Protein AF-A0A5S5C2I3-F1 (afdb_monomer)

Solvent-accessible surface area (backbone atoms only — not comparable to full-atom values): 11012 Å² total; per-residue (Å²): 137,84,87,83,89,90,83,92,78,91,77,89,77,79,84,76,71,80,77,75,70,76,77,53,68,68,60,54,53,51,53,50,53,51,52,51,52,52,54,49,50,56,51,44,50,52,52,50,32,53,48,46,32,67,72,72,47,82,89,58,93,81,54,50,68,47,46,34,68,46,82,73,49,72,40,82,87,79,27,35,35,36,30,41,36,40,33,38,28,28,45,80,90,50,85,65,88,55,71,80,46,72,47,75,47,57,36,42,33,31,45,47,76,55,96,87,43,72,45,78,80,48,73,51,63,57,50,75,73,91,44,26,67,62,33,40,63,73,76,40,62,78,88,50,33,65,54,62,81,57,61,48,69,71,61,52,53,52,41,50,53,53,43,53,51,53,54,51,50,46,62,76,68,58,72,81,73,81,85,127

Mean predicted aligned error: 11.29 Å

Radius of gyration: 27.71 Å; Cα contacts (8 Å, |Δi|>4): 203; chains: 1; bounding box: 58×97×40 Å

Nearest PDB structures (foldseek):
  7aed-assembly1_B  TM=5.964E-01  e=8.834E-02  Enterococcus faecalis
  5had-assembly1_A  TM=4.166E-01  e=3.293E-02  Arabidopsis thaliana
  5wii-assembly1_C  TM=4.225E-01  e=9.396E-02  Escherichia coli
  3gzx-assembly1_B  TM=4.408E-01  e=4.968E-01  Comamonas testosteroni
  3en1-assembly1_B  TM=4.517E-01  e=7.650E-01  Pseudomonas putida

Structure (mmCIF, N/CA/C/O backbone):
data_AF-A0A5S5C2I3-F1
#
_entry.id   AF-A0A5S5C2I3-F1
#
loop_
_atom_site.group_PDB
_atom_site.id
_atom_site.type_symbol
_atom_site.label_atom_id
_atom_site.label_alt_id
_atom_site.label_comp_id
_atom_site.label_asym_id
_atom_site.label_entity_id
_atom_site.label_seq_id
_atom_site.pdbx_PDB_ins_code
_atom_site.Cartn_x
_atom_site.Cartn_y
_atom_site.Cartn_z
_atom_site.occupancy
_atom_site.B_iso_or_equiv
_atom_site.auth_seq_id
_atom_site.auth_comp_id
_atom_site.auth_asym_id
_atom_site.auth_atom_id
_atom_site.pdbx_PDB_model_num
ATOM 1 N N . MET A 1 1 ? 40.497 82.209 2.297 1.00 38.25 1 MET A N 1
ATOM 2 C CA . MET A 1 1 ? 39.246 81.847 3.006 1.00 38.25 1 MET A CA 1
ATOM 3 C C . MET A 1 1 ? 39.665 80.923 4.149 1.00 38.25 1 MET A C 1
ATOM 5 O O . MET A 1 1 ? 40.217 79.887 3.835 1.00 38.25 1 MET A O 1
ATOM 9 N N . LYS A 1 2 ? 39.816 81.321 5.422 1.00 36.16 2 LYS A N 1
ATOM 10 C CA . LYS A 1 2 ? 38.916 81.942 6.424 1.00 36.16 2 LYS A CA 1
ATOM 11 C C . LYS A 1 2 ? 37.772 81.017 6.901 1.00 36.16 2 LYS A C 1
ATOM 13 O O . LYS A 1 2 ? 36.825 80.829 6.153 1.00 36.16 2 LYS A O 1
ATOM 18 N N . PHE A 1 3 ? 37.907 80.604 8.176 1.00 35.47 3 PHE A N 1
ATOM 19 C CA . PHE A 1 3 ? 36.929 80.096 9.166 1.00 35.47 3 PHE A CA 1
ATOM 20 C C . PHE A 1 3 ? 36.316 78.700 8.928 1.00 35.47 3 PHE A C 1
ATOM 22 O O . PHE A 1 3 ? 36.012 78.350 7.803 1.00 35.47 3 PHE A O 1
ATOM 29 N N . GLY A 1 4 ? 36.089 77.846 9.931 1.00 33.81 4 GLY A N 1
ATOM 30 C CA . GLY A 1 4 ? 36.213 77.970 11.386 1.00 33.81 4 GLY A CA 1
ATOM 31 C C . GLY A 1 4 ? 35.663 76.701 12.064 1.00 33.81 4 GLY A C 1
ATOM 32 O O . GLY A 1 4 ? 34.813 76.016 11.506 1.00 33.81 4 GLY A O 1
ATOM 33 N N . PHE A 1 5 ? 36.202 76.382 13.240 1.00 39.03 5 PHE A N 1
ATOM 34 C CA . PHE A 1 5 ? 35.800 75.284 14.126 1.00 39.03 5 PHE A CA 1
ATOM 35 C C . PHE A 1 5 ? 34.418 75.504 14.778 1.00 39.03 5 PHE A C 1
ATOM 37 O O . PHE A 1 5 ? 33.998 76.646 14.951 1.00 39.03 5 PHE A O 1
ATOM 44 N N . ALA A 1 6 ? 33.876 74.391 15.298 1.00 37.56 6 ALA A N 1
ATOM 45 C CA . ALA A 1 6 ? 33.066 74.236 16.521 1.00 37.56 6 ALA A CA 1
ATOM 46 C C . ALA A 1 6 ? 31.565 73.926 16.362 1.00 37.56 6 ALA A C 1
ATOM 48 O O . ALA A 1 6 ? 30.825 74.645 15.702 1.00 37.56 6 ALA A O 1
ATOM 49 N N . GLY A 1 7 ? 31.120 72.900 17.103 1.00 36.72 7 GLY A N 1
ATOM 50 C CA . GLY A 1 7 ? 29.733 72.784 17.561 1.00 36.72 7 GLY A CA 1
ATOM 51 C C . GLY A 1 7 ? 29.181 71.362 17.651 1.00 36.72 7 GLY A C 1
ATOM 52 O O . GLY A 1 7 ? 28.481 70.922 16.751 1.00 36.72 7 GLY A O 1
ATOM 53 N N . ILE A 1 8 ? 29.458 70.667 18.756 1.00 46.16 8 ILE A N 1
ATOM 54 C CA . ILE A 1 8 ? 28.760 69.447 19.197 1.00 46.16 8 ILE A CA 1
ATOM 55 C C . ILE A 1 8 ? 27.294 69.786 19.514 1.00 46.16 8 ILE A C 1
ATOM 57 O O . ILE A 1 8 ? 27.049 70.751 20.236 1.00 46.16 8 ILE A O 1
ATOM 61 N N . LEU A 1 9 ? 26.341 68.940 19.102 1.00 38.94 9 LEU A N 1
ATOM 62 C CA . LEU A 1 9 ? 25.103 68.756 19.864 1.00 38.94 9 LEU A CA 1
ATOM 63 C C . LEU A 1 9 ? 24.665 67.284 19.873 1.00 38.94 9 LEU A C 1
ATOM 65 O O . LEU A 1 9 ? 24.559 66.631 18.838 1.00 38.94 9 LEU A O 1
ATOM 69 N N . LEU A 1 10 ? 24.440 66.807 21.097 1.00 41.03 10 LEU A N 1
ATOM 70 C CA . LEU A 1 10 ? 23.809 65.554 21.499 1.00 41.03 10 LEU A CA 1
ATOM 71 C C . LEU A 1 10 ? 22.543 65.230 20.693 1.00 41.03 10 LEU A C 1
ATOM 73 O O . LEU A 1 10 ? 21.664 66.073 20.541 1.00 41.03 10 LEU A O 1
ATOM 77 N N . GLY A 1 11 ? 22.400 63.957 20.331 1.00 38.06 11 GLY A N 1
ATOM 78 C CA . GLY A 1 11 ? 21.152 63.384 19.839 1.00 38.06 11 GLY A CA 1
ATOM 79 C C . GLY A 1 11 ? 21.162 61.866 19.965 1.00 38.06 11 GLY A C 1
ATOM 80 O O . GLY A 1 11 ? 21.231 61.160 18.966 1.00 38.06 11 GLY A O 1
ATOM 81 N N . ALA A 1 12 ? 21.139 61.356 21.199 1.00 47.78 12 ALA A N 1
ATOM 82 C CA . ALA A 1 12 ? 20.822 59.957 21.453 1.00 47.78 12 ALA A CA 1
ATOM 83 C C . ALA A 1 12 ? 19.339 59.734 21.128 1.00 47.78 12 ALA A C 1
ATOM 85 O O . ALA A 1 12 ? 18.471 60.116 21.909 1.00 47.78 12 ALA A O 1
ATOM 86 N N . ILE A 1 13 ? 19.043 59.129 19.977 1.00 49.31 13 ILE A N 1
ATOM 87 C CA . ILE A 1 13 ? 17.720 58.561 19.713 1.00 49.31 13 ILE A CA 1
ATOM 88 C C . ILE A 1 13 ? 17.826 57.066 19.992 1.00 49.31 13 ILE A C 1
ATOM 90 O O . ILE A 1 13 ? 18.212 56.267 19.143 1.00 49.31 13 ILE A O 1
ATOM 94 N N . LEU A 1 14 ? 17.505 56.713 21.235 1.00 39.81 14 LEU A N 1
ATOM 95 C CA . LEU A 1 14 ? 17.066 55.372 21.587 1.00 39.81 14 LEU A CA 1
ATOM 96 C C . LEU A 1 14 ? 15.739 55.145 20.856 1.00 39.81 14 LEU A C 1
ATOM 98 O O . LEU A 1 14 ? 14.707 55.657 21.286 1.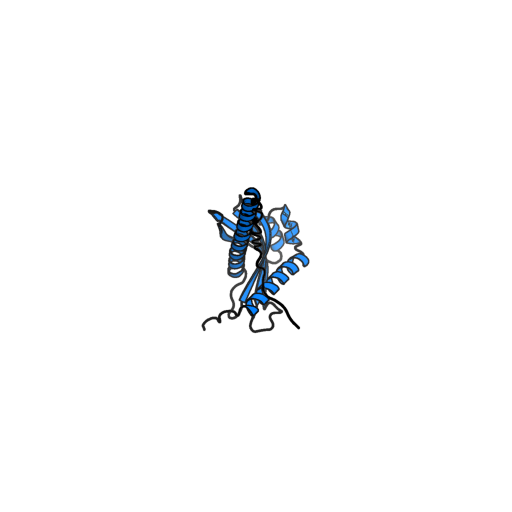00 39.81 14 LEU A O 1
ATOM 102 N N . VAL A 1 15 ? 15.749 54.397 19.751 1.00 48.88 15 VAL A N 1
ATOM 103 C CA . VAL A 1 15 ? 14.509 53.794 19.249 1.00 48.88 15 VAL A CA 1
ATOM 104 C C . VAL A 1 15 ? 14.208 52.619 20.171 1.00 48.88 15 VAL A C 1
ATOM 106 O O . VAL A 1 15 ? 14.651 51.491 19.983 1.00 48.88 15 VAL A O 1
ATOM 109 N N . THR A 1 16 ? 13.522 52.957 21.255 1.00 47.41 16 THR A N 1
ATOM 110 C CA . THR A 1 16 ? 12.793 52.041 22.116 1.00 47.41 16 THR A CA 1
ATOM 111 C C . THR A 1 16 ? 11.736 51.297 21.313 1.00 47.41 16 THR A C 1
ATOM 113 O O . THR A 1 16 ? 10.998 51.912 20.547 1.00 47.41 16 THR A O 1
ATOM 116 N N . GLY A 1 17 ? 11.604 50.004 21.600 1.00 39.47 17 GLY A N 1
ATOM 117 C CA . GLY A 1 17 ? 10.402 49.237 21.312 1.00 39.47 17 GLY A CA 1
ATOM 118 C C . GLY A 1 17 ? 10.567 48.273 20.151 1.00 39.47 17 GLY A C 1
ATOM 119 O O . GLY A 1 17 ? 10.046 48.510 19.067 1.00 39.47 17 GLY A O 1
ATOM 120 N N . CYS A 1 18 ? 11.167 47.110 20.425 1.00 42.12 18 CYS A N 1
ATOM 121 C CA . CYS A 1 18 ? 10.548 45.897 19.908 1.00 42.12 18 CYS A CA 1
ATOM 122 C C . CYS A 1 18 ? 9.095 45.968 20.373 1.00 42.12 18 CYS A C 1
ATOM 124 O O . CYS A 1 18 ? 8.834 45.978 21.579 1.00 42.12 18 CYS A O 1
ATOM 126 N N . ALA A 1 19 ? 8.162 46.118 19.438 1.00 44.47 19 ALA A N 1
ATOM 127 C CA . ALA A 1 19 ? 6.795 45.755 19.724 1.00 44.47 19 ALA A CA 1
ATOM 128 C C . ALA A 1 19 ? 6.862 44.290 20.159 1.00 44.47 19 ALA A C 1
ATOM 130 O O . ALA A 1 19 ? 7.099 43.398 19.349 1.00 44.47 19 ALA A O 1
ATOM 131 N N . ASN A 1 20 ? 6.751 44.053 21.464 1.00 49.56 20 ASN A N 1
ATOM 132 C CA . ASN A 1 20 ? 6.302 42.772 21.956 1.00 49.56 20 ASN A CA 1
ATOM 133 C C . ASN A 1 20 ? 4.873 42.648 21.434 1.00 49.56 20 ASN A C 1
ATOM 135 O O . ASN A 1 20 ? 3.922 43.067 22.094 1.00 49.56 20 ASN A O 1
ATOM 139 N N . GLU A 1 21 ? 4.723 42.112 20.226 1.00 52.91 21 GLU A N 1
ATOM 140 C CA . GLU A 1 21 ? 3.522 41.365 19.910 1.00 52.91 21 GLU A CA 1
ATOM 141 C C . GLU A 1 21 ? 3.450 40.301 20.997 1.00 52.91 21 GLU A C 1
ATOM 143 O O . GLU A 1 21 ? 4.338 39.455 21.135 1.00 52.91 21 GLU A O 1
ATOM 148 N N . ALA A 1 22 ? 2.471 40.446 21.888 1.00 51.91 22 ALA A N 1
ATOM 149 C CA . ALA A 1 22 ? 2.154 39.409 22.840 1.00 51.91 22 ALA A CA 1
ATOM 150 C C . ALA A 1 22 ? 1.818 38.179 22.000 1.00 51.91 22 ALA A C 1
ATOM 152 O O . ALA A 1 22 ? 0.734 38.102 21.426 1.00 51.91 22 ALA A O 1
ATOM 153 N N . VAL A 1 23 ? 2.787 37.272 21.867 1.00 54.22 23 VAL A N 1
ATOM 154 C CA . VAL A 1 23 ? 2.592 35.978 21.231 1.00 54.22 23 VAL A CA 1
ATOM 155 C C . VAL A 1 23 ? 1.415 35.344 21.953 1.00 54.22 23 VAL A C 1
ATOM 157 O O . VAL A 1 23 ? 1.484 35.033 23.145 1.00 54.22 23 VAL A O 1
ATOM 160 N N . ASN A 1 24 ? 0.291 35.268 21.249 1.00 61.22 24 ASN A N 1
ATOM 161 C CA . ASN A 1 24 ? -0.943 34.759 21.799 1.00 61.22 24 ASN A CA 1
ATOM 162 C C . ASN A 1 24 ? -0.712 33.281 22.130 1.00 61.22 24 ASN A C 1
ATOM 164 O O . ASN A 1 24 ? -0.425 32.479 21.246 1.00 61.22 24 ASN A O 1
ATOM 168 N N . VAL A 1 25 ? -0.799 32.921 23.411 1.00 61.44 25 VAL A N 1
ATOM 169 C CA . VAL A 1 25 ? -0.499 31.564 23.903 1.00 61.44 25 VAL A CA 1
ATOM 170 C C . VAL A 1 25 ? -1.379 30.511 23.213 1.00 61.44 25 VAL A C 1
ATOM 172 O O . VAL A 1 25 ? -0.941 29.379 23.010 1.00 61.44 25 VAL A O 1
ATOM 175 N N . GLN A 1 26 ? -2.586 30.892 22.777 1.00 61.56 26 GLN A N 1
ATOM 176 C CA . GLN A 1 26 ? -3.444 30.052 21.939 1.00 61.56 26 GLN A CA 1
ATOM 177 C C . GLN A 1 26 ? -2.823 29.721 20.571 1.00 61.56 26 GLN A C 1
ATOM 179 O O . GLN A 1 26 ? -2.954 28.592 20.114 1.00 61.56 26 GLN A O 1
ATOM 184 N N . ASP A 1 27 ? -2.134 30.670 19.941 1.00 59.06 27 ASP A N 1
ATOM 185 C CA . ASP A 1 27 ? -1.562 30.530 18.593 1.00 59.06 27 ASP A CA 1
ATOM 186 C C . ASP A 1 27 ? -0.344 29.588 18.598 1.00 59.06 27 ASP A C 1
ATOM 188 O O . ASP A 1 27 ? -0.158 28.749 17.718 1.00 59.06 27 ASP A O 1
ATOM 192 N N . VAL A 1 28 ? 0.439 29.630 19.683 1.00 68.94 28 VAL A N 1
ATOM 193 C CA . VAL A 1 28 ? 1.574 28.717 19.903 1.00 68.94 28 VAL A CA 1
ATOM 194 C C . VAL A 1 28 ? 1.106 27.282 20.140 1.00 68.94 28 VAL A C 1
ATOM 196 O O . VAL A 1 28 ? 1.698 26.344 19.612 1.00 68.94 28 VAL A O 1
ATOM 199 N N . ALA A 1 29 ? 0.043 27.089 20.926 1.00 69.38 29 ALA A N 1
ATOM 200 C CA . ALA A 1 29 ? -0.489 25.759 21.218 1.00 69.38 29 ALA A CA 1
ATOM 201 C C . ALA A 1 29 ? -1.082 25.080 19.971 1.00 69.38 29 ALA A C 1
ATOM 203 O O . ALA A 1 29 ? -0.898 23.878 19.788 1.00 69.38 29 ALA A O 1
ATOM 204 N N . VAL A 1 30 ? -1.744 25.849 19.099 1.00 75.50 30 VAL A N 1
ATOM 205 C CA . VAL A 1 30 ? -2.261 25.352 17.814 1.00 75.50 30 VAL A CA 1
ATOM 206 C C . VAL A 1 30 ? -1.109 24.935 16.895 1.00 75.50 30 VAL A C 1
ATOM 208 O O . VAL A 1 30 ? -1.102 23.804 16.414 1.00 75.50 30 VAL A O 1
ATOM 211 N N . SER A 1 31 ? -0.080 25.776 16.752 1.00 76.50 31 SER A N 1
ATOM 212 C CA . SER A 1 31 ? 1.103 25.472 15.933 1.00 76.50 31 SER A CA 1
ATOM 213 C C . SER A 1 31 ? 1.877 24.231 16.417 1.00 76.50 31 SER A C 1
ATOM 215 O O . SER A 1 31 ? 2.360 23.432 15.609 1.00 76.50 31 SER A O 1
ATOM 217 N N . LEU A 1 32 ? 1.962 24.019 17.736 1.00 76.81 32 LEU A N 1
ATOM 218 C CA . LEU A 1 32 ? 2.594 22.835 18.332 1.00 76.81 32 LEU A CA 1
ATOM 219 C C . LEU A 1 32 ? 1.813 21.543 18.046 1.00 76.81 32 LEU A C 1
ATOM 221 O O . LEU A 1 32 ? 2.427 20.519 17.743 1.00 76.81 32 LEU A O 1
ATOM 225 N N . GLU A 1 33 ? 0.481 21.573 18.134 1.00 79.88 33 GLU A N 1
ATOM 226 C CA . GLU A 1 33 ? -0.364 20.407 17.839 1.00 79.88 33 GLU A CA 1
ATOM 227 C C . GLU A 1 33 ? -0.356 20.054 16.346 1.00 79.88 33 GLU A C 1
ATOM 229 O O . GLU A 1 33 ? -0.288 18.875 15.992 1.00 79.88 33 GLU A O 1
ATOM 234 N N . GLU A 1 34 ? -0.341 21.055 15.464 1.00 80.75 34 GLU A N 1
ATOM 235 C CA . GLU A 1 34 ? -0.199 20.850 14.019 1.00 80.75 34 GLU A CA 1
ATOM 236 C C . GLU A 1 34 ? 1.154 20.219 13.678 1.00 80.75 34 GLU A C 1
ATOM 238 O O . GLU A 1 34 ? 1.198 19.149 13.069 1.00 80.75 34 GLU A O 1
ATOM 243 N N . THR A 1 35 ? 2.250 20.790 14.186 1.00 80.19 35 THR A N 1
ATOM 244 C CA . THR A 1 35 ? 3.609 20.262 13.975 1.00 80.19 35 THR A CA 1
ATOM 245 C C . THR A 1 35 ? 3.746 18.826 14.489 1.00 80.19 35 THR A C 1
ATOM 247 O O . THR A 1 35 ? 4.346 17.961 13.843 1.00 80.19 35 THR A O 1
ATOM 250 N N . LYS A 1 36 ? 3.172 18.535 15.663 1.00 81.56 36 LYS A N 1
ATOM 251 C CA . LYS A 1 36 ? 3.184 17.193 16.258 1.00 81.56 36 LYS A CA 1
ATOM 252 C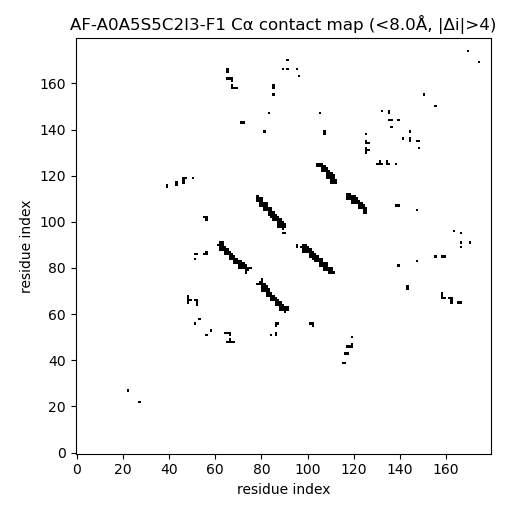 C . LYS A 1 36 ? 2.401 16.195 15.411 1.00 81.56 36 LYS A C 1
ATOM 254 O O . LYS A 1 36 ? 2.861 15.069 15.227 1.00 81.56 36 LYS A O 1
ATOM 259 N N . LYS A 1 37 ? 1.239 16.593 14.890 1.00 80.38 37 LYS A N 1
ATOM 260 C CA . LYS A 1 37 ? 0.420 15.759 14.007 1.00 80.38 37 LYS A CA 1
ATOM 261 C C . LYS A 1 37 ? 1.130 15.481 12.684 1.00 80.38 37 LYS A C 1
ATOM 263 O O . LYS A 1 37 ? 1.149 14.333 12.257 1.00 80.38 37 LYS A O 1
ATOM 268 N N . GLU A 1 38 ? 1.746 16.486 12.070 1.00 78.31 38 GLU A N 1
ATOM 269 C CA . GLU A 1 38 ? 2.530 16.325 10.839 1.00 78.31 38 GLU A CA 1
ATOM 270 C C . GLU A 1 38 ? 3.725 15.390 11.042 1.00 78.31 38 GLU A C 1
ATOM 272 O O . GLU A 1 38 ? 3.915 14.449 10.275 1.00 78.31 38 GLU A O 1
ATOM 277 N N . THR A 1 39 ? 4.477 15.580 12.129 1.00 79.81 39 THR A N 1
ATOM 278 C CA . THR A 1 39 ? 5.611 14.711 12.481 1.00 79.81 39 THR A CA 1
ATOM 279 C C . THR A 1 39 ? 5.157 13.270 12.710 1.00 79.81 39 THR A C 1
ATOM 281 O O . THR A 1 39 ? 5.803 12.325 12.255 1.00 79.81 39 THR A O 1
ATOM 284 N N . LEU A 1 40 ? 4.024 13.088 13.394 1.00 83.19 40 LEU A N 1
ATOM 285 C CA . LEU A 1 40 ? 3.455 11.768 13.625 1.00 83.19 40 LEU A CA 1
ATOM 286 C C . LEU A 1 40 ? 3.039 11.106 12.307 1.00 83.19 40 LEU A C 1
ATOM 288 O O . LEU A 1 40 ? 3.391 9.952 12.082 1.00 83.19 40 LEU A O 1
ATOM 292 N N . LEU A 1 41 ? 2.350 11.829 11.425 1.00 80.81 41 LEU A N 1
ATOM 293 C CA . LEU A 1 41 ? 1.935 11.314 10.120 1.00 80.81 41 LEU A CA 1
ATOM 294 C C . LEU A 1 41 ? 3.135 10.926 9.251 1.00 80.81 41 LEU A C 1
ATOM 296 O O . LEU A 1 41 ? 3.132 9.833 8.692 1.00 80.81 41 LEU A O 1
ATOM 300 N N . ALA A 1 42 ? 4.186 11.749 9.220 1.00 79.75 42 ALA A N 1
ATOM 301 C CA . ALA A 1 42 ? 5.427 11.423 8.521 1.00 79.75 42 ALA A CA 1
ATOM 302 C C . ALA A 1 42 ? 6.088 10.152 9.088 1.00 79.75 42 ALA A C 1
ATOM 304 O O . ALA A 1 42 ? 6.621 9.333 8.340 1.00 79.75 42 ALA A O 1
ATOM 305 N N . SER A 1 43 ? 6.025 9.949 10.410 1.00 87.12 43 SER A N 1
ATOM 306 C CA . SER A 1 43 ? 6.526 8.720 11.034 1.00 87.12 43 SER A CA 1
ATOM 307 C C . SER A 1 43 ? 5.654 7.494 10.725 1.00 87.12 43 SER A C 1
ATOM 309 O O . SER A 1 43 ? 6.190 6.412 10.494 1.00 87.12 43 SER A O 1
ATOM 311 N N . GLU A 1 44 ? 4.324 7.647 10.665 1.00 93.81 44 GLU A N 1
ATOM 312 C CA . GLU A 1 44 ? 3.412 6.572 10.253 1.00 93.81 44 GLU A CA 1
ATOM 313 C C . GLU A 1 44 ? 3.659 6.171 8.794 1.00 93.81 44 GLU A C 1
ATOM 315 O O . GLU A 1 44 ? 3.726 4.982 8.490 1.00 93.81 44 GLU A O 1
ATOM 320 N N . GLU A 1 45 ? 3.822 7.151 7.903 1.00 95.44 45 GLU A N 1
ATOM 321 C CA . GLU A 1 45 ? 4.088 6.942 6.479 1.00 95.44 45 GLU A CA 1
ATOM 322 C C . GLU A 1 45 ? 5.364 6.125 6.266 1.00 95.44 45 GLU A C 1
ATOM 324 O O . GLU A 1 45 ? 5.320 5.092 5.599 1.00 95.44 45 GLU A O 1
ATOM 329 N N . GLN A 1 46 ? 6.460 6.491 6.938 1.00 94.81 46 GLN A N 1
ATOM 330 C CA . GLN A 1 46 ? 7.712 5.728 6.892 1.00 94.81 46 GLN A CA 1
ATOM 331 C C . GLN A 1 46 ? 7.534 4.278 7.364 1.00 94.81 46 GLN A C 1
ATOM 333 O O . GLN A 1 46 ? 8.062 3.356 6.740 1.00 94.81 46 GLN A O 1
ATOM 338 N N . VAL A 1 47 ? 6.782 4.056 8.448 1.00 97.00 47 VAL A N 1
ATOM 339 C CA . VAL A 1 47 ? 6.507 2.706 8.972 1.00 97.00 47 VAL A CA 1
ATOM 340 C C . VAL A 1 47 ? 5.693 1.880 7.975 1.00 97.00 47 VAL A C 1
ATOM 342 O O . VAL A 1 47 ? 6.010 0.710 7.741 1.00 97.00 47 VAL A O 1
ATOM 345 N N . ILE A 1 48 ? 4.656 2.471 7.379 1.00 98.12 48 ILE A N 1
ATOM 346 C CA . ILE A 1 48 ? 3.790 1.796 6.406 1.00 98.12 48 ILE A CA 1
ATOM 347 C C . ILE A 1 48 ? 4.582 1.456 5.146 1.00 98.12 48 ILE A C 1
ATOM 349 O O . ILE A 1 48 ? 4.570 0.307 4.710 1.00 98.12 48 ILE A O 1
ATOM 353 N N . GLU A 1 49 ? 5.313 2.410 4.580 1.00 97.88 49 GLU A N 1
ATOM 354 C CA . GLU A 1 49 ? 6.069 2.202 3.345 1.00 97.88 49 GLU A CA 1
ATOM 355 C C . GLU A 1 49 ? 7.194 1.192 3.502 1.00 97.88 49 GLU A C 1
ATOM 357 O O . GLU A 1 49 ? 7.372 0.339 2.628 1.00 97.88 49 GLU A O 1
ATOM 362 N N . ALA A 1 50 ? 7.916 1.230 4.626 1.00 96.81 50 ALA A N 1
ATOM 363 C CA . ALA A 1 50 ? 8.926 0.228 4.938 1.00 96.81 50 ALA A CA 1
ATOM 364 C C . ALA A 1 50 ? 8.306 -1.176 4.989 1.00 96.81 50 ALA A C 1
ATOM 366 O O . ALA A 1 50 ? 8.847 -2.118 4.407 1.00 96.81 50 ALA A O 1
ATOM 367 N N . TYR A 1 51 ? 7.137 -1.311 5.625 1.00 98.19 51 TYR A N 1
ATOM 368 C CA . TYR A 1 51 ? 6.418 -2.579 5.684 1.00 98.19 51 TYR A CA 1
ATOM 369 C C . TYR A 1 51 ? 5.949 -3.047 4.298 1.00 98.19 51 TYR A C 1
ATOM 371 O O . TYR A 1 51 ? 6.180 -4.199 3.931 1.00 98.19 51 TYR A O 1
ATOM 379 N N . LEU A 1 52 ? 5.309 -2.173 3.513 1.00 98.44 52 LEU A N 1
ATOM 380 C CA . LEU A 1 52 ? 4.811 -2.505 2.173 1.00 98.44 52 LEU A CA 1
ATOM 381 C C . LEU A 1 52 ? 5.955 -2.930 1.245 1.00 98.44 52 LEU A C 1
ATOM 383 O O . LEU A 1 52 ? 5.849 -3.947 0.560 1.00 98.44 52 LEU A O 1
ATOM 387 N N . THR A 1 53 ? 7.066 -2.193 1.277 1.00 96.94 53 THR A N 1
ATOM 388 C CA . THR A 1 53 ? 8.270 -2.476 0.486 1.00 96.94 53 THR A CA 1
ATOM 389 C C . THR A 1 53 ? 8.861 -3.845 0.813 1.00 96.94 53 THR A C 1
ATOM 391 O O . THR A 1 53 ? 9.246 -4.591 -0.088 1.00 96.94 53 THR A O 1
ATOM 394 N N . ASP A 1 54 ? 8.927 -4.191 2.101 1.00 95.56 54 ASP A N 1
ATOM 395 C CA . ASP A 1 54 ? 9.462 -5.473 2.558 1.00 95.56 54 ASP A CA 1
ATOM 396 C C . ASP A 1 54 ? 8.530 -6.647 2.226 1.00 95.56 54 ASP A C 1
ATOM 398 O O . ASP A 1 54 ? 8.993 -7.720 1.835 1.00 95.56 54 ASP A O 1
ATOM 402 N N . LYS A 1 55 ? 7.213 -6.456 2.379 1.00 96.94 55 LYS A N 1
ATOM 403 C CA . LYS A 1 55 ? 6.246 -7.561 2.362 1.00 96.94 55 LYS A CA 1
ATOM 404 C C . LYS A 1 55 ? 5.552 -7.809 1.032 1.00 96.94 55 LYS A C 1
ATOM 406 O O . LYS A 1 55 ? 5.191 -8.956 0.783 1.00 96.94 55 LYS A O 1
ATOM 411 N N . LEU A 1 56 ? 5.343 -6.789 0.199 1.00 95.75 56 LEU A N 1
ATOM 412 C CA . LEU A 1 56 ? 4.529 -6.939 -1.014 1.00 95.75 56 LEU A CA 1
ATOM 413 C C . LEU A 1 56 ? 5.340 -7.236 -2.275 1.00 95.75 56 LEU A C 1
ATOM 415 O O . LEU A 1 56 ? 4.795 -7.779 -3.232 1.00 95.75 56 LEU A O 1
ATOM 419 N N . LEU A 1 57 ? 6.636 -6.926 -2.286 1.00 93.25 57 LEU A N 1
ATOM 420 C CA . LEU A 1 57 ? 7.501 -7.186 -3.432 1.00 93.25 57 LEU A CA 1
ATOM 421 C C . LEU A 1 57 ? 8.798 -7.836 -2.965 1.00 93.25 57 LEU A C 1
ATOM 423 O O . LEU A 1 57 ? 9.581 -7.207 -2.264 1.00 93.25 57 LEU A O 1
ATOM 427 N N . SER A 1 58 ? 9.055 -9.085 -3.355 1.00 89.06 58 SER A N 1
ATOM 428 C CA . SER A 1 58 ? 10.263 -9.804 -2.929 1.00 89.06 58 SER A CA 1
ATOM 429 C C . SER A 1 58 ? 11.550 -9.124 -3.423 1.00 89.06 58 SER A C 1
ATOM 431 O O . SER A 1 58 ? 11.586 -8.661 -4.571 1.00 89.06 58 SER A O 1
ATOM 433 N N . PRO A 1 59 ? 12.619 -9.094 -2.605 1.00 85.31 59 PRO A N 1
ATOM 434 C CA . PRO A 1 59 ? 13.881 -8.467 -2.989 1.00 85.31 59 PRO A CA 1
ATOM 435 C C . PRO A 1 59 ? 14.495 -9.164 -4.206 1.00 85.31 59 PRO A C 1
ATOM 437 O O . PRO A 1 59 ? 14.422 -10.389 -4.321 1.00 85.31 59 PRO A O 1
ATOM 440 N N . ALA A 1 60 ? 15.129 -8.395 -5.090 1.00 84.88 60 ALA A N 1
ATOM 441 C CA . ALA A 1 60 ? 16.053 -8.928 -6.084 1.00 84.88 60 ALA A CA 1
ATOM 442 C C . ALA A 1 60 ? 17.394 -8.199 -5.981 1.00 84.88 60 ALA A C 1
ATOM 444 O O . ALA A 1 60 ? 17.482 -7.055 -5.544 1.00 84.88 60 ALA A O 1
ATOM 445 N N . THR A 1 61 ? 18.476 -8.879 -6.346 1.00 80.62 61 THR A N 1
ATOM 446 C CA . THR A 1 61 ? 19.810 -8.283 -6.278 1.00 80.62 61 THR A CA 1
ATOM 447 C C . THR A 1 61 ? 19.896 -7.055 -7.181 1.00 80.62 61 THR A C 1
ATOM 449 O O . THR A 1 61 ? 19.606 -7.141 -8.371 1.00 80.62 61 THR A O 1
ATOM 452 N N . GLY A 1 62 ? 20.350 -5.935 -6.617 1.00 78.25 62 GLY A N 1
ATOM 453 C CA . GLY A 1 62 ? 20.622 -4.707 -7.364 1.00 78.25 62 GLY A CA 1
ATOM 454 C C . GLY A 1 62 ? 19.419 -3.787 -7.569 1.00 78.25 62 GLY A C 1
ATOM 455 O O . GLY A 1 62 ? 19.607 -2.719 -8.144 1.00 78.25 62 GLY A O 1
ATOM 456 N N . ASP A 1 63 ? 18.225 -4.147 -7.083 1.00 84.88 63 ASP A N 1
ATOM 457 C CA . ASP A 1 63 ? 17.081 -3.238 -7.105 1.00 84.88 63 ASP A CA 1
ATOM 458 C C . ASP A 1 63 ? 16.963 -2.380 -5.839 1.00 84.88 63 ASP A C 1
ATOM 460 O O . ASP A 1 63 ? 17.350 -2.766 -4.734 1.00 84.88 63 ASP A O 1
ATOM 464 N N . VAL A 1 64 ? 16.425 -1.174 -6.019 1.00 91.25 64 VAL A N 1
ATOM 465 C CA . VAL A 1 64 ? 15.937 -0.327 -4.930 1.00 91.25 64 VAL A CA 1
ATOM 466 C C . VAL A 1 64 ? 14.429 -0.252 -5.058 1.00 91.25 64 VAL A C 1
ATOM 468 O O . VAL A 1 64 ? 13.904 0.051 -6.128 1.00 91.25 64 VAL A O 1
ATOM 471 N N . ARG A 1 65 ? 13.726 -0.562 -3.972 1.00 94.38 65 ARG A N 1
ATOM 472 C CA . ARG A 1 65 ? 12.268 -0.611 -3.952 1.00 94.38 65 ARG A CA 1
ATOM 473 C C . ARG A 1 65 ? 11.711 0.597 -3.215 1.00 94.38 65 ARG A C 1
ATOM 475 O O . ARG A 1 65 ? 12.251 0.987 -2.182 1.00 94.38 65 ARG A O 1
ATOM 482 N N . PHE A 1 66 ? 10.625 1.141 -3.741 1.00 96.19 66 PHE A N 1
ATOM 483 C CA . PHE A 1 66 ? 9.879 2.236 -3.136 1.00 96.19 66 PHE A CA 1
ATOM 484 C C . PHE A 1 66 ? 8.407 1.850 -3.046 1.00 96.19 66 PHE A C 1
ATOM 486 O O . PHE A 1 66 ? 7.906 1.095 -3.884 1.00 96.19 66 PHE A O 1
ATOM 493 N N . ALA A 1 67 ? 7.722 2.384 -2.040 1.00 98.00 67 ALA A N 1
ATOM 494 C CA . ALA A 1 67 ? 6.289 2.234 -1.866 1.00 98.00 67 ALA A CA 1
ATOM 495 C C . ALA A 1 67 ? 5.612 3.607 -1.844 1.00 98.00 67 ALA A C 1
ATOM 497 O O . ALA A 1 67 ? 6.175 4.582 -1.351 1.00 98.00 67 ALA A O 1
ATOM 498 N N . ALA A 1 68 ? 4.402 3.645 -2.383 1.00 98.25 68 ALA A N 1
ATOM 499 C CA . ALA A 1 68 ? 3.435 4.723 -2.261 1.00 98.25 68 ALA A CA 1
ATOM 500 C C . ALA A 1 68 ? 2.076 4.077 -1.989 1.00 98.25 68 ALA A C 1
ATOM 502 O O . ALA A 1 68 ? 1.817 2.939 -2.404 1.00 98.25 68 ALA A O 1
ATOM 503 N N . TYR A 1 69 ? 1.193 4.769 -1.280 1.00 98.50 69 TYR A N 1
ATOM 504 C CA . TYR A 1 69 ? -0.121 4.219 -0.981 1.00 98.50 69 TYR A CA 1
ATOM 505 C C . TYR A 1 69 ? -1.184 5.299 -0.822 1.00 98.50 69 TYR A C 1
ATOM 507 O O . TYR A 1 69 ? -0.935 6.400 -0.347 1.00 98.50 69 TYR A O 1
ATOM 515 N N . GLU A 1 70 ? -2.417 4.948 -1.172 1.00 98.25 70 GLU A N 1
ATOM 516 C CA . GLU A 1 70 ? -3.591 5.736 -0.825 1.00 98.25 70 GLU A CA 1
ATOM 517 C C . GLU A 1 70 ? -4.267 5.097 0.388 1.00 98.25 70 GLU A C 1
ATOM 519 O O . GLU A 1 70 ? -4.786 3.980 0.296 1.00 98.25 70 GLU A O 1
ATOM 524 N N . ARG A 1 71 ? -4.309 5.808 1.522 1.00 97.69 71 ARG A N 1
ATOM 525 C CA . ARG A 1 71 ? -5.156 5.417 2.657 1.00 97.69 71 ARG A CA 1
ATOM 526 C C . ARG A 1 71 ? -6.620 5.569 2.238 1.00 97.69 71 ARG A C 1
ATOM 528 O O . ARG A 1 71 ? -7.094 6.679 2.010 1.00 97.69 71 ARG A O 1
ATOM 535 N N . LEU A 1 72 ? -7.332 4.452 2.117 1.00 97.94 72 LEU A N 1
ATOM 536 C CA . LEU A 1 72 ? -8.737 4.440 1.706 1.00 97.94 72 LEU A CA 1
ATOM 537 C C . LEU A 1 72 ? -9.650 4.647 2.906 1.00 97.94 72 LEU A C 1
ATOM 539 O O . LEU A 1 72 ? -10.611 5.408 2.822 1.00 97.94 72 LEU A O 1
ATOM 543 N N . GLU A 1 73 ? -9.350 3.944 3.997 1.00 97.50 73 GLU A N 1
ATOM 544 C CA . GLU A 1 73 ? -10.121 3.969 5.229 1.00 97.50 73 GLU A CA 1
ATOM 545 C C . GLU A 1 73 ? -9.337 3.318 6.379 1.00 97.50 73 GLU A C 1
ATOM 547 O O . GLU A 1 73 ? -8.355 2.610 6.160 1.00 97.50 73 GLU A O 1
ATOM 552 N N . GLU A 1 74 ? -9.786 3.536 7.611 1.00 96.06 74 GLU A N 1
ATOM 553 C CA . GLU A 1 74 ? -9.268 2.892 8.804 1.00 96.06 74 GLU A CA 1
ATOM 554 C C . GLU A 1 74 ? -10.413 2.483 9.740 1.00 96.06 74 GLU A C 1
ATOM 556 O O . GLU A 1 74 ? -11.325 3.271 9.993 1.00 96.06 74 GLU A O 1
ATOM 561 N N . ASP A 1 75 ? -10.355 1.260 10.259 1.00 96.31 75 ASP A N 1
ATOM 562 C CA . ASP A 1 75 ? -11.223 0.760 11.319 1.00 96.31 75 ASP A CA 1
ATOM 563 C C . ASP A 1 75 ? -10.393 0.573 12.593 1.00 96.31 75 ASP A C 1
ATOM 565 O O . ASP A 1 75 ? -9.674 -0.412 12.782 1.00 96.31 75 ASP A O 1
ATOM 569 N N . THR A 1 76 ? -10.481 1.554 13.488 1.00 93.25 76 THR A N 1
ATOM 570 C CA . THR A 1 76 ? -9.728 1.556 14.747 1.00 93.25 76 THR A CA 1
ATOM 571 C C . THR A 1 76 ? -10.225 0.512 15.742 1.00 93.25 76 THR A C 1
ATOM 573 O O . THR A 1 76 ? -9.460 0.120 16.622 1.00 93.25 76 THR A O 1
ATOM 576 N N . GLN A 1 77 ? -11.474 0.048 15.616 1.00 93.50 77 GLN A N 1
ATOM 577 C CA . GLN A 1 77 ? -12.030 -0.994 16.481 1.00 93.50 77 GLN A CA 1
ATOM 578 C C . GLN A 1 77 ? -11.534 -2.374 16.054 1.00 93.50 77 GLN A C 1
ATOM 580 O O . GLN A 1 77 ? -11.183 -3.187 16.907 1.00 93.50 77 GLN A O 1
ATOM 585 N N . ALA A 1 78 ? -11.466 -2.621 14.744 1.00 95.06 78 ALA A N 1
ATOM 586 C CA . ALA A 1 78 ? -10.909 -3.848 14.182 1.00 95.06 78 ALA A CA 1
ATOM 587 C C . ALA A 1 78 ? -9.369 -3.868 14.190 1.00 95.06 78 ALA A C 1
ATOM 589 O O . ALA A 1 78 ? -8.767 -4.935 14.069 1.00 95.06 78 ALA A O 1
ATOM 590 N N . GLY A 1 79 ? -8.724 -2.706 14.343 1.00 96.88 79 GLY A N 1
ATOM 591 C CA . GLY A 1 79 ? -7.276 -2.584 14.198 1.00 96.88 79 GLY A CA 1
ATOM 592 C C . GLY A 1 79 ? -6.849 -2.810 12.749 1.00 96.88 79 GLY A C 1
ATOM 593 O O . GLY A 1 79 ? -5.852 -3.485 12.493 1.00 96.88 79 GLY A O 1
ATOM 594 N N . GLU A 1 80 ? -7.611 -2.270 11.798 1.00 98.12 80 GLU A N 1
ATOM 595 C CA . GLU A 1 80 ? -7.380 -2.443 10.366 1.00 98.12 80 GLU A CA 1
ATOM 596 C C . GLU A 1 80 ? -7.228 -1.097 9.655 1.00 98.12 80 GLU A C 1
ATOM 598 O O . GLU A 1 80 ? -7.952 -0.138 9.915 1.00 98.12 80 GLU A O 1
ATOM 603 N N . MET A 1 81 ? -6.291 -1.032 8.714 1.00 98.44 81 MET A N 1
ATOM 604 C CA . MET A 1 81 ? -6.167 0.059 7.755 1.00 98.44 81 MET A CA 1
ATOM 605 C C . MET A 1 81 ? -6.325 -0.509 6.350 1.00 98.44 81 MET A C 1
ATOM 607 O O . MET A 1 81 ? -5.63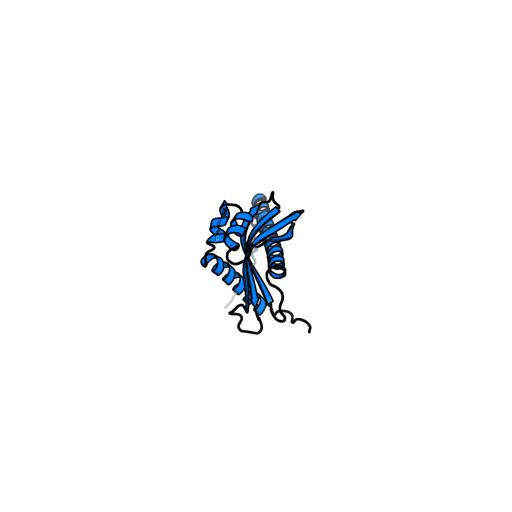9 -1.456 5.969 1.00 98.44 81 MET A O 1
ATOM 611 N N . TYR A 1 82 ? -7.208 0.095 5.567 1.00 98.69 82 TYR A N 1
ATOM 612 C CA . TYR A 1 82 ? -7.451 -0.272 4.181 1.00 98.69 82 TYR A CA 1
ATOM 613 C C . TYR A 1 82 ? -6.723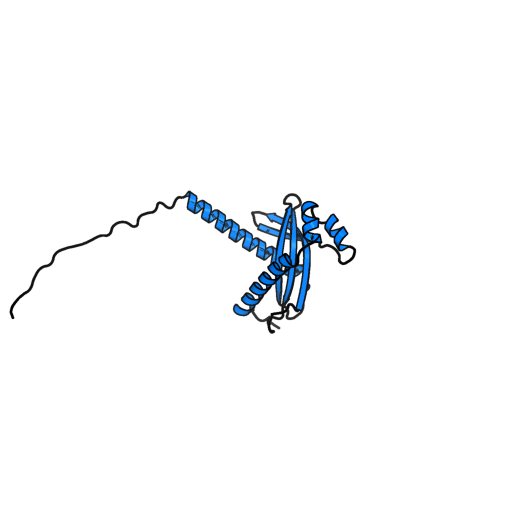 0.717 3.283 1.00 98.69 82 TYR A C 1
ATOM 615 O O . TYR A 1 82 ? -6.953 1.927 3.357 1.00 98.69 82 TYR A O 1
ATOM 623 N N . ALA A 1 83 ? -5.854 0.212 2.417 1.00 98.62 83 ALA A N 1
ATOM 624 C CA . ALA A 1 83 ? -5.077 1.042 1.511 1.00 98.62 83 ALA A CA 1
ATOM 625 C C . ALA A 1 83 ? -5.065 0.463 0.099 1.00 98.62 83 ALA A C 1
ATOM 627 O O . ALA A 1 83 ? -5.220 -0.743 -0.093 1.00 98.62 83 ALA A O 1
ATOM 628 N N . TRP A 1 84 ? -4.848 1.323 -0.890 1.00 98.75 84 TRP A N 1
ATOM 629 C CA . TRP A 1 84 ? -4.322 0.890 -2.178 1.00 98.75 84 TRP A CA 1
ATOM 630 C C . TRP A 1 84 ? -2.815 1.096 -2.170 1.00 98.75 84 TRP A C 1
ATOM 632 O O . TRP A 1 84 ? -2.362 2.203 -1.905 1.00 98.75 84 TRP A O 1
ATOM 642 N N . SER A 1 85 ? -2.046 0.048 -2.439 1.00 98.50 85 SER A N 1
ATOM 643 C CA . SER A 1 85 ? -0.583 0.094 -2.406 1.00 98.50 85 SER A CA 1
ATOM 644 C C . SER A 1 85 ? -0.001 0.009 -3.811 1.00 98.50 85 SER A C 1
ATOM 646 O O . SER A 1 85 ? -0.515 -0.731 -4.650 1.00 98.50 85 SER A O 1
ATOM 648 N N . LEU A 1 86 ? 1.070 0.760 -4.058 1.00 98.56 86 LEU A N 1
ATOM 649 C CA . LEU A 1 86 ? 1.946 0.630 -5.214 1.00 98.56 86 LEU A CA 1
ATOM 650 C C . LEU A 1 86 ? 3.373 0.448 -4.695 1.00 98.56 86 LEU A C 1
ATOM 652 O O . LEU A 1 86 ? 3.901 1.324 -4.014 1.00 98.56 86 LEU A O 1
ATOM 656 N N . VAL A 1 87 ? 3.987 -0.690 -5.005 1.00 98.19 87 VAL A N 1
ATOM 657 C CA . VAL A 1 87 ? 5.382 -0.979 -4.659 1.00 98.19 87 VAL A CA 1
ATOM 658 C C . VAL A 1 87 ? 6.119 -1.340 -5.932 1.00 98.19 87 VAL A C 1
ATOM 660 O O . VAL A 1 87 ? 5.704 -2.257 -6.639 1.00 98.19 87 VAL A O 1
ATOM 663 N N . GLU A 1 88 ? 7.216 -0.650 -6.215 1.00 96.38 88 GLU A N 1
ATOM 664 C CA . GLU A 1 88 ? 7.988 -0.844 -7.439 1.00 96.38 88 GLU A CA 1
ATOM 665 C C . GLU A 1 88 ? 9.490 -0.905 -7.171 1.00 96.38 88 GLU A C 1
ATOM 667 O O . GLU A 1 88 ? 10.008 -0.269 -6.253 1.00 96.38 88 GLU A O 1
ATOM 672 N N . ALA A 1 89 ? 10.182 -1.688 -7.994 1.00 94.69 89 ALA A N 1
ATOM 673 C CA . ALA A 1 89 ? 11.622 -1.889 -7.982 1.00 94.69 89 ALA A CA 1
ATOM 674 C C . ALA A 1 89 ? 12.283 -1.132 -9.138 1.00 94.69 89 ALA A C 1
ATOM 676 O O . ALA A 1 89 ? 11.891 -1.290 -10.296 1.00 94.69 89 ALA A O 1
ATOM 677 N N . TYR A 1 90 ? 13.342 -0.388 -8.840 1.00 91.81 90 TYR A N 1
ATOM 678 C CA . TYR A 1 90 ? 14.081 0.435 -9.790 1.00 91.81 90 TYR A CA 1
ATOM 679 C C . TYR A 1 90 ? 15.557 0.047 -9.819 1.00 91.81 90 TYR A C 1
ATOM 681 O O . TYR A 1 90 ? 16.165 -0.228 -8.783 1.00 91.81 90 TYR A O 1
ATOM 689 N N . ASP A 1 91 ? 16.148 0.094 -11.011 1.00 87.88 91 ASP A N 1
ATOM 690 C CA . ASP A 1 91 ? 17.598 0.079 -11.187 1.00 87.88 91 ASP A CA 1
ATOM 691 C C . ASP A 1 91 ? 18.100 1.528 -11.217 1.00 87.88 91 ASP A C 1
ATOM 693 O O . ASP A 1 91 ? 17.984 2.232 -12.224 1.00 87.88 91 ASP A O 1
ATOM 697 N N . LEU A 1 92 ? 18.652 1.994 -10.095 1.00 85.25 92 LEU A N 1
ATOM 698 C CA . LEU A 1 92 ? 19.131 3.373 -9.977 1.00 85.25 92 LEU A CA 1
ATOM 699 C C . LEU A 1 92 ? 20.401 3.649 -10.798 1.00 85.25 92 LEU A C 1
ATOM 701 O O . LEU A 1 92 ? 20.760 4.816 -10.959 1.00 85.25 92 LEU A O 1
ATOM 705 N N . THR A 1 93 ? 21.063 2.613 -11.328 1.00 81.38 93 THR A N 1
ATOM 706 C CA . THR A 1 93 ? 22.240 2.761 -12.199 1.00 81.38 93 THR A CA 1
ATOM 707 C C . THR A 1 93 ? 21.867 3.104 -13.641 1.00 81.38 93 THR A C 1
ATOM 709 O O . THR A 1 93 ? 22.705 3.605 -14.391 1.00 81.38 93 THR A O 1
ATOM 712 N N . ARG A 1 94 ? 20.607 2.872 -14.028 1.00 73.12 94 ARG A N 1
ATOM 713 C CA . ARG A 1 94 ? 20.059 3.199 -15.349 1.00 73.12 94 ARG A CA 1
ATOM 714 C C . ARG A 1 94 ? 19.282 4.515 -15.305 1.00 73.12 94 ARG A C 1
ATOM 716 O O . ARG A 1 94 ? 19.003 5.075 -14.236 1.00 73.12 94 ARG A O 1
ATOM 723 N N . ASP A 1 95 ? 18.901 5.017 -16.479 1.00 68.38 95 ASP A N 1
ATOM 724 C CA . ASP A 1 95 ? 17.835 6.015 -16.561 1.00 68.38 95 ASP A CA 1
ATOM 725 C C . ASP A 1 95 ? 16.576 5.396 -15.943 1.00 68.38 95 ASP A C 1
ATOM 727 O O . ASP A 1 95 ? 16.002 4.447 -16.465 1.00 68.38 95 ASP A O 1
ATOM 731 N N . ALA A 1 96 ? 16.213 5.880 -14.754 1.00 61.75 96 ALA A N 1
ATOM 732 C CA . ALA A 1 96 ? 15.210 5.270 -13.876 1.00 61.75 96 ALA A CA 1
ATOM 733 C C . ALA A 1 96 ? 13.801 5.741 -14.240 1.00 61.75 96 ALA A C 1
ATOM 735 O O . ALA A 1 96 ? 12.988 6.005 -13.361 1.00 61.75 96 ALA A O 1
ATOM 736 N N . SER A 1 97 ? 13.543 5.913 -15.535 1.00 65.38 97 SER A N 1
ATOM 737 C CA . SER A 1 97 ? 12.222 6.297 -16.021 1.00 65.38 97 SER A CA 1
ATOM 738 C C . SER A 1 97 ? 11.228 5.143 -15.949 1.00 65.38 97 SER A C 1
ATOM 740 O O . SER A 1 97 ? 10.033 5.381 -16.050 1.00 65.38 97 SER A O 1
ATOM 742 N N . GLU A 1 98 ? 11.704 3.905 -15.793 1.00 78.06 98 GLU A N 1
ATOM 743 C CA . GLU A 1 98 ? 10.855 2.718 -15.793 1.00 78.06 98 GLU A CA 1
ATOM 744 C C . GLU A 1 98 ? 11.170 1.815 -14.600 1.00 78.06 98 GLU A C 1
ATOM 746 O O . GLU A 1 98 ? 12.331 1.501 -14.310 1.00 78.06 98 GLU A O 1
ATOM 751 N N . SER A 1 99 ? 10.111 1.388 -13.912 1.00 87.81 99 SER A N 1
ATOM 752 C CA . SER A 1 99 ? 10.193 0.326 -12.922 1.00 87.81 99 SER A CA 1
ATOM 753 C C . SER A 1 99 ? 10.494 -1.005 -13.618 1.00 87.81 99 SER A C 1
ATOM 755 O O . SER A 1 99 ? 10.047 -1.294 -14.726 1.00 87.81 99 SER A O 1
ATOM 757 N N . THR A 1 100 ? 11.295 -1.842 -12.967 1.00 86.94 100 THR A N 1
ATOM 758 C CA . THR A 1 100 ? 11.662 -3.172 -13.484 1.00 86.94 100 THR A CA 1
ATOM 759 C C . THR A 1 100 ? 10.637 -4.232 -13.096 1.00 86.94 100 THR A C 1
ATOM 761 O O . THR A 1 100 ? 10.428 -5.205 -13.820 1.00 86.94 100 THR A O 1
ATOM 764 N N . ARG A 1 101 ? 10.020 -4.063 -11.922 1.00 92.44 101 ARG A N 1
ATOM 765 C CA . ARG A 1 101 ? 9.015 -4.946 -11.325 1.00 92.44 101 ARG A CA 1
ATOM 766 C C . ARG A 1 101 ? 8.130 -4.114 -10.410 1.00 92.44 101 ARG A C 1
ATOM 768 O O . ARG A 1 101 ? 8.604 -3.143 -9.823 1.00 92.44 101 ARG A O 1
ATOM 775 N N . GLY A 1 102 ? 6.890 -4.538 -10.214 1.00 95.06 102 GLY A N 1
ATOM 776 C CA . GLY A 1 102 ? 6.005 -3.861 -9.282 1.00 95.06 102 GLY A CA 1
ATOM 777 C C . GLY A 1 102 ? 4.739 -4.634 -8.9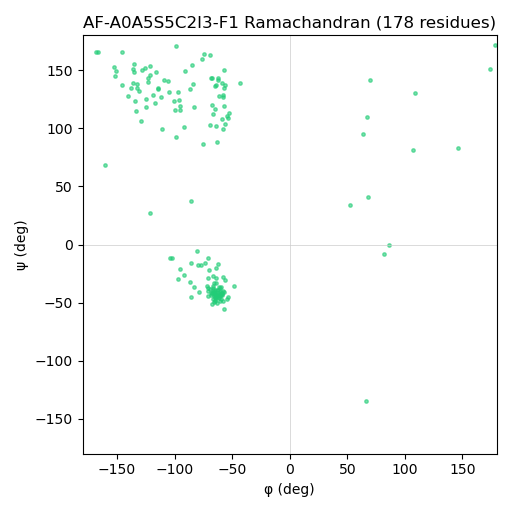71 1.00 95.06 102 GLY A C 1
ATOM 778 O O . GLY A 1 102 ? 4.389 -5.596 -9.655 1.00 95.06 102 GLY A O 1
ATOM 779 N N . VAL A 1 103 ? 4.061 -4.192 -7.921 1.00 96.12 103 VAL A N 1
ATOM 780 C CA . VAL A 1 103 ? 2.736 -4.653 -7.518 1.00 96.12 103 VAL A CA 1
ATOM 781 C C . VAL A 1 103 ? 1.868 -3.437 -7.220 1.00 96.12 103 VAL A C 1
ATOM 783 O O . VAL A 1 103 ? 2.300 -2.503 -6.547 1.00 96.12 103 VAL A O 1
ATOM 786 N N . SER A 1 104 ? 0.636 -3.454 -7.728 1.00 97.31 104 SER A N 1
ATOM 787 C CA . SER A 1 104 ? -0.382 -2.455 -7.410 1.00 97.31 104 SER A CA 1
ATOM 788 C C . SER A 1 104 ? -1.657 -3.167 -6.987 1.00 97.31 104 SER A C 1
ATOM 790 O O . SER A 1 104 ? -2.317 -3.801 -7.811 1.00 97.31 104 SER A O 1
ATOM 792 N N . ILE A 1 105 ? -1.963 -3.140 -5.692 1.00 97.75 105 ILE A N 1
ATOM 793 C CA . ILE A 1 105 ? -3.024 -3.974 -5.121 1.00 97.75 105 ILE A CA 1
ATOM 794 C C . ILE A 1 105 ? -3.644 -3.307 -3.886 1.00 97.75 105 ILE A C 1
ATOM 796 O O . ILE A 1 105 ? -2.933 -2.647 -3.116 1.00 97.75 105 ILE A O 1
ATOM 800 N N . PRO A 1 106 ? -4.960 -3.469 -3.650 1.00 98.62 106 PRO A N 1
ATOM 801 C CA . PRO A 1 106 ? -5.547 -3.124 -2.368 1.00 98.62 106 PRO A CA 1
ATOM 802 C C . PRO A 1 106 ? -5.042 -4.076 -1.278 1.00 98.62 106 PRO A C 1
ATOM 804 O O . PRO A 1 106 ? -4.880 -5.279 -1.495 1.00 98.62 106 PRO A O 1
ATOM 807 N N . VAL A 1 107 ? -4.832 -3.538 -0.085 1.00 98.75 107 VAL A N 1
ATOM 808 C CA . VAL A 1 107 ? -4.292 -4.263 1.062 1.00 98.75 107 VAL A CA 1
ATOM 809 C C . VAL A 1 107 ? -5.072 -3.910 2.324 1.00 98.75 107 VAL A C 1
ATOM 811 O O . VAL A 1 107 ? -5.428 -2.752 2.556 1.00 98.7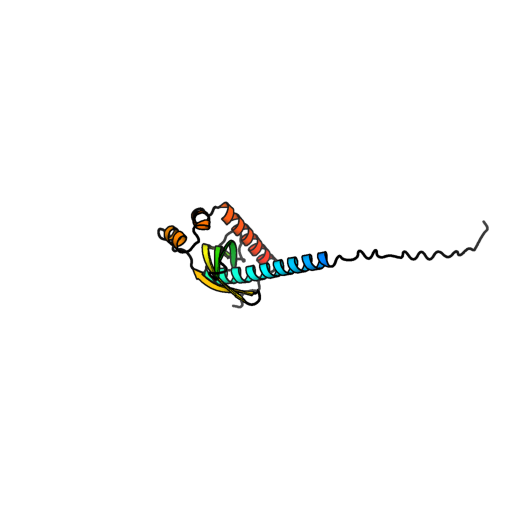5 107 VAL A O 1
ATOM 814 N N . VAL A 1 108 ? -5.337 -4.928 3.138 1.00 98.81 108 VAL A N 1
ATOM 815 C CA . VAL A 1 108 ? -5.757 -4.772 4.530 1.00 98.81 108 VAL A CA 1
ATOM 816 C C . VAL A 1 108 ? -4.505 -4.883 5.387 1.00 98.81 108 VAL A C 1
ATOM 818 O O . VAL A 1 108 ? -3.865 -5.935 5.400 1.00 98.81 108 VAL A O 1
ATOM 821 N N . LEU A 1 109 ? -4.133 -3.815 6.082 1.00 98.81 109 LEU A N 1
ATOM 822 C CA . LEU A 1 109 ? -3.045 -3.805 7.054 1.00 98.81 109 LEU A CA 1
ATOM 823 C C . LEU A 1 109 ? -3.621 -3.989 8.453 1.00 98.81 109 LEU A C 1
ATOM 825 O O . LEU A 1 109 ? -4.534 -3.269 8.847 1.00 98.81 109 LEU A O 1
ATOM 829 N N . LYS A 1 110 ? -3.052 -4.913 9.226 1.00 98.44 110 LYS A N 1
ATOM 830 C CA . LYS A 1 110 ? -3.341 -5.037 10.657 1.00 98.44 110 LYS A CA 1
ATOM 831 C C . LYS A 1 110 ? -2.472 -4.042 11.408 1.00 98.44 110 LYS A C 1
ATOM 833 O O . LYS A 1 110 ? -1.243 -4.127 11.344 1.00 98.44 110 LYS A O 1
ATOM 838 N N . VAL A 1 111 ? -3.105 -3.108 12.102 1.00 97.31 111 VAL A N 1
ATOM 839 C CA . VAL A 1 111 ? -2.451 -1.983 12.766 1.00 97.31 111 VAL A CA 1
ATOM 840 C C . VAL A 1 111 ? -2.607 -2.077 14.279 1.00 97.31 111 VAL A C 1
ATOM 842 O O . VAL A 1 111 ? -3.687 -2.330 14.804 1.00 97.31 111 VAL A O 1
ATOM 845 N N . SER A 1 112 ? -1.510 -1.851 14.994 1.00 95.19 112 SER A N 1
ATOM 846 C CA . SER A 1 112 ? -1.502 -1.651 16.441 1.00 95.19 112 SER A CA 1
ATOM 847 C C . SER A 1 112 ? -1.058 -0.228 16.729 1.00 95.19 112 SER A C 1
ATOM 849 O O . SER A 1 112 ? -0.069 0.236 16.161 1.00 95.19 112 SER A O 1
ATOM 851 N N . ARG A 1 113 ? -1.769 0.458 17.627 1.00 91.12 113 ARG A N 1
ATOM 852 C CA . ARG A 1 113 ? -1.375 1.783 18.110 1.00 91.12 113 ARG A CA 1
ATOM 853 C C . ARG A 1 113 ? -1.104 1.740 19.598 1.00 91.12 113 ARG A C 1
ATOM 855 O O . ARG A 1 113 ? -1.976 1.395 20.390 1.00 91.12 113 ARG A O 1
ATOM 862 N N . THR A 1 114 ? 0.110 2.105 19.984 1.00 87.44 114 THR A N 1
ATOM 863 C CA . THR A 1 114 ? 0.528 2.148 21.387 1.00 87.44 114 THR A CA 1
ATOM 864 C C . THR A 1 114 ? 1.259 3.454 21.632 1.00 87.44 114 THR A C 1
ATOM 866 O O . THR A 1 114 ? 2.223 3.758 20.940 1.00 87.44 114 THR A O 1
ATOM 869 N N . ASN A 1 115 ? 0.789 4.246 22.600 1.00 82.31 115 ASN A N 1
ATOM 870 C CA . ASN A 1 115 ? 1.367 5.552 22.946 1.00 82.31 115 ASN A CA 1
ATOM 871 C C . ASN A 1 115 ? 1.524 6.506 21.746 1.00 82.31 115 ASN A C 1
ATOM 873 O O . ASN A 1 115 ? 2.476 7.276 21.673 1.00 82.31 115 ASN A O 1
ATOM 877 N N . GLY A 1 116 ? 0.592 6.438 20.793 1.00 79.69 116 GLY A N 1
ATOM 878 C CA . GLY A 1 116 ? 0.629 7.237 19.568 1.00 79.69 116 GLY A CA 1
ATOM 879 C C . GLY A 1 116 ? 1.522 6.672 18.462 1.00 79.69 116 GLY A C 1
ATOM 880 O O . GLY A 1 116 ? 1.442 7.171 17.353 1.00 79.69 116 GLY A O 1
ATOM 881 N N . SER A 1 117 ? 2.312 5.623 18.702 1.00 87.25 117 SER A N 1
ATOM 882 C CA . SER A 1 117 ? 3.117 4.976 17.662 1.00 87.25 117 SER A CA 1
ATOM 883 C C . SER A 1 117 ? 2.324 3.903 16.920 1.00 87.25 117 SER A C 1
ATOM 885 O O . SER A 1 117 ? 1.670 3.062 17.544 1.00 87.25 117 SER A O 1
ATOM 887 N N . LEU A 1 118 ? 2.418 3.920 15.590 1.00 93.94 118 LEU A N 1
ATOM 888 C CA . LEU A 1 118 ? 1.867 2.906 14.696 1.00 93.94 118 LEU A CA 1
ATOM 889 C C . LEU A 1 118 ? 2.836 1.726 14.551 1.00 93.94 118 LEU A C 1
ATOM 891 O O . LEU A 1 118 ? 4.034 1.915 14.350 1.00 93.94 118 LEU A O 1
ATOM 895 N N . ALA A 1 119 ? 2.300 0.508 14.574 1.00 95.50 119 ALA A N 1
ATOM 896 C CA . ALA A 1 119 ? 2.997 -0.700 14.152 1.00 95.50 119 ALA A CA 1
ATOM 897 C C . ALA A 1 119 ? 2.106 -1.532 13.223 1.00 95.50 119 ALA A C 1
ATOM 899 O O . ALA A 1 119 ? 0.917 -1.710 13.495 1.00 95.50 119 ALA A O 1
ATOM 900 N N . ILE A 1 120 ? 2.690 -2.082 12.155 1.00 97.94 120 ILE A N 1
ATOM 901 C CA . ILE A 1 120 ? 2.006 -3.023 11.262 1.00 97.94 120 ILE A CA 1
ATOM 902 C C . ILE A 1 120 ? 2.338 -4.450 11.699 1.00 97.94 120 ILE A C 1
ATOM 904 O O . ILE A 1 120 ? 3.500 -4.855 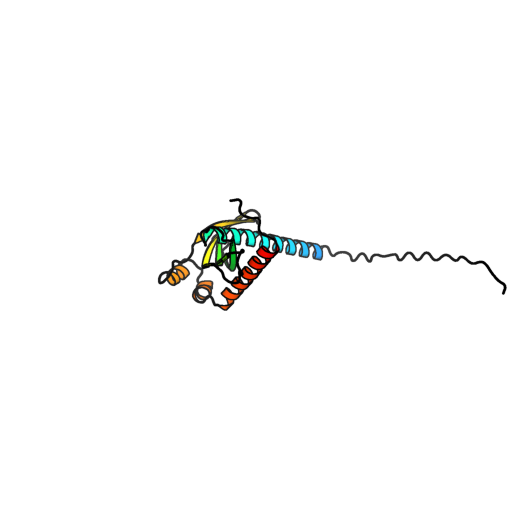11.707 1.00 97.94 120 ILE A O 1
ATOM 908 N N . THR A 1 121 ? 1.319 -5.222 12.070 1.00 97.56 121 THR A N 1
ATOM 909 C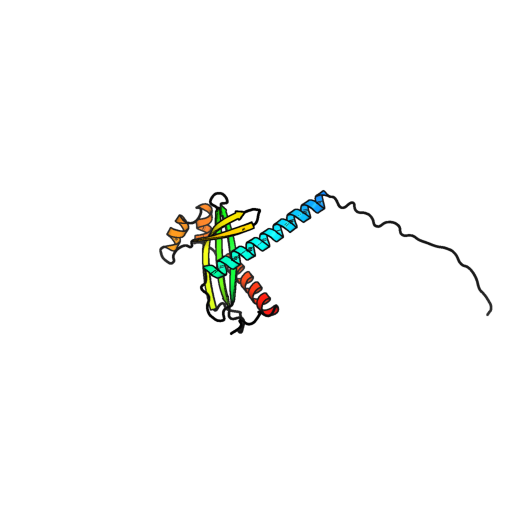 CA . THR A 1 121 ? 1.481 -6.583 12.616 1.00 97.56 121 THR A CA 1
ATOM 910 C C . THR A 1 121 ? 1.184 -7.678 11.593 1.00 97.56 121 THR A C 1
ATOM 912 O O . THR A 1 121 ? 1.499 -8.846 11.818 1.00 97.56 121 THR A O 1
ATOM 915 N N . GLY A 1 122 ? 0.604 -7.323 10.447 1.00 98.44 122 GLY A N 1
ATOM 916 C CA . GLY A 1 122 ? 0.232 -8.261 9.397 1.00 98.44 122 GLY A CA 1
ATOM 917 C C . GLY A 1 122 ? -0.446 -7.565 8.225 1.00 98.44 122 GLY A C 1
ATOM 918 O O . GLY A 1 122 ? -0.790 -6.387 8.308 1.00 98.44 122 GLY A O 1
ATOM 919 N N . HIS A 1 123 ? -0.672 -8.310 7.148 1.00 98.69 123 HIS A N 1
ATOM 920 C CA . HIS A 1 123 ? -1.464 -7.840 6.020 1.00 98.69 123 HIS A CA 1
ATOM 921 C C . HIS A 1 123 ? -2.253 -8.977 5.370 1.00 98.69 123 HIS A C 1
ATOM 923 O O . HIS A 1 123 ? -2.006 -10.160 5.618 1.00 98.69 123 HIS A O 1
ATOM 929 N N . THR A 1 124 ? -3.224 -8.619 4.541 1.00 98.56 124 THR A N 1
ATOM 930 C CA . THR A 1 124 ? -3.946 -9.539 3.660 1.00 98.56 124 THR A CA 1
ATOM 931 C C . THR A 1 124 ? -4.290 -8.815 2.363 1.00 98.56 124 THR A C 1
ATOM 933 O O . THR A 1 124 ? -4.698 -7.655 2.387 1.00 98.56 124 THR A O 1
ATOM 936 N N . THR A 1 125 ? -4.119 -9.493 1.232 1.00 98.50 125 THR A N 1
ATOM 937 C CA . THR A 1 125 ? -4.462 -8.982 -0.099 1.00 98.50 125 THR A CA 1
ATOM 938 C C . THR A 1 125 ? -5.475 -9.908 -0.771 1.00 98.50 125 THR A C 1
ATOM 940 O O . THR A 1 125 ? -5.506 -11.106 -0.467 1.00 98.50 125 THR A O 1
ATOM 943 N N . PRO A 1 126 ? -6.308 -9.395 -1.693 1.00 98.50 126 PRO A N 1
ATOM 944 C CA . PRO A 1 126 ? -7.083 -10.245 -2.585 1.00 98.50 126 PRO A CA 1
ATOM 945 C C . PRO A 1 126 ? -6.186 -11.177 -3.397 1.00 98.50 126 PRO A C 1
ATOM 947 O O . PRO A 1 126 ? -5.057 -10.823 -3.737 1.00 98.50 126 PRO A O 1
ATOM 950 N N . ARG A 1 127 ? -6.706 -12.350 -3.752 1.00 98.00 127 ARG A N 1
ATOM 951 C CA . ARG A 1 127 ? -6.082 -13.234 -4.741 1.00 98.00 127 ARG A CA 1
ATOM 952 C C . ARG A 1 127 ? -6.323 -12.717 -6.157 1.00 98.00 127 ARG A C 1
ATOM 954 O O . ARG A 1 127 ? -7.288 -12.000 -6.423 1.00 98.00 127 ARG A O 1
ATOM 961 N N . ASP A 1 128 ? -5.482 -13.164 -7.078 1.00 95.25 128 ASP A N 1
ATOM 962 C CA . ASP A 1 128 ? -5.541 -12.745 -8.475 1.00 95.25 128 ASP A CA 1
ATOM 963 C C . ASP A 1 128 ? -6.698 -13.378 -9.267 1.00 95.25 128 ASP A C 1
ATOM 965 O O . ASP A 1 128 ? -7.303 -14.394 -8.899 1.00 95.25 128 ASP A O 1
ATOM 969 N N . GLY A 1 129 ? -6.985 -12.770 -10.420 1.00 96.00 129 GLY A N 1
ATOM 970 C CA . GLY A 1 129 ? -7.907 -13.298 -11.422 1.00 96.00 129 GLY A CA 1
ATOM 971 C C . GLY A 1 129 ? -9.358 -13.349 -10.942 1.00 96.00 129 GLY A C 1
ATOM 972 O O . GLY A 1 129 ? -9.878 -12.401 -10.357 1.00 96.00 129 GLY A O 1
ATOM 973 N N . SER A 1 130 ? -10.041 -14.467 -11.198 1.00 97.62 130 SER A N 1
ATOM 974 C CA . SER A 1 130 ? -11.468 -14.640 -10.883 1.00 97.62 130 SER A CA 1
ATOM 975 C C . SER A 1 130 ? -11.801 -14.562 -9.388 1.00 97.62 130 SER A C 1
ATOM 977 O O . SER A 1 130 ? -12.969 -14.396 -9.037 1.00 97.62 130 SER A O 1
ATOM 979 N N . TYR A 1 131 ? -10.802 -14.685 -8.509 1.00 98.25 131 TYR A N 1
ATOM 980 C CA . TYR A 1 131 ? -10.978 -14.575 -7.059 1.00 98.25 131 TYR A CA 1
ATOM 981 C C . TYR A 1 131 ? -10.910 -13.134 -6.547 1.00 98.25 131 TYR A C 1
ATOM 983 O O . TYR A 1 131 ? -11.399 -12.873 -5.450 1.00 98.25 131 TYR A O 1
ATOM 991 N N . TYR A 1 132 ? -10.401 -12.196 -7.351 1.00 98.31 132 TYR A N 1
ATOM 992 C CA . TYR A 1 132 ? -10.174 -10.815 -6.932 1.00 98.31 132 TYR A CA 1
ATOM 993 C C . TYR A 1 132 ? -11.450 -10.138 -6.426 1.00 98.31 132 TYR A C 1
ATOM 995 O O . TYR A 1 132 ? -11.509 -9.671 -5.293 1.00 98.31 132 TYR A O 1
ATOM 1003 N N . ALA A 1 133 ? -12.511 -10.114 -7.238 1.00 98.31 133 ALA A N 1
ATOM 1004 C CA . ALA A 1 133 ? -13.746 -9.439 -6.850 1.00 98.31 133 ALA A CA 1
ATOM 1005 C C . ALA A 1 133 ? -14.452 -10.090 -5.639 1.00 98.31 133 ALA A C 1
ATOM 1007 O O . ALA A 1 133 ? -14.901 -9.348 -4.762 1.00 98.31 133 ALA A O 1
ATOM 1008 N N . PRO A 1 134 ? -14.561 -11.433 -5.541 1.00 98.56 134 PRO A N 1
ATOM 1009 C CA . PRO A 1 134 ? -15.010 -12.097 -4.318 1.00 98.56 134 PRO A CA 1
ATOM 1010 C C . PRO A 1 134 ? -14.197 -11.717 -3.076 1.00 98.56 134 PRO A C 1
ATOM 1012 O O . PRO A 1 134 ? -14.791 -11.370 -2.057 1.00 98.56 134 PRO A O 1
ATOM 1015 N N . ASP A 1 135 ? -12.867 -11.719 -3.169 1.00 98.81 135 ASP A N 1
ATOM 1016 C CA . ASP A 1 135 ? -11.997 -11.389 -2.040 1.00 98.81 135 ASP A CA 1
ATOM 1017 C C . ASP A 1 135 ? -12.133 -9.920 -1.638 1.00 98.81 135 ASP A C 1
ATOM 1019 O O . ASP A 1 135 ? -12.221 -9.623 -0.451 1.00 98.81 135 ASP A O 1
ATOM 1023 N N . VAL A 1 136 ? -12.261 -8.996 -2.597 1.00 98.75 136 VAL A N 1
ATOM 1024 C CA . VAL A 1 136 ? -12.532 -7.583 -2.286 1.00 98.75 136 VAL A CA 1
ATOM 1025 C C . VAL A 1 136 ? -13.831 -7.433 -1.486 1.00 98.75 136 VAL A C 1
ATOM 1027 O O . VAL A 1 136 ? -13.888 -6.653 -0.538 1.00 98.75 136 VAL A O 1
ATOM 1030 N N . ARG A 1 137 ? -14.876 -8.201 -1.816 1.00 98.62 137 ARG A N 1
ATOM 1031 C CA . ARG A 1 137 ? -16.143 -8.157 -1.066 1.00 98.62 137 ARG A CA 1
ATOM 1032 C C . ARG A 1 137 ? -16.049 -8.775 0.326 1.00 98.62 137 ARG A C 1
ATOM 1034 O O . ARG A 1 137 ? -16.817 -8.379 1.198 1.00 98.62 137 ARG A O 1
ATOM 1041 N N . ALA A 1 138 ? -15.159 -9.745 0.512 1.00 98.50 138 ALA A N 1
ATOM 1042 C CA . ALA A 1 138 ? -14.963 -10.430 1.785 1.00 98.50 138 ALA A CA 1
ATOM 1043 C C . ALA A 1 138 ? -14.035 -9.659 2.737 1.00 98.50 138 ALA A C 1
ATOM 1045 O O . ALA A 1 138 ? -14.260 -9.671 3.942 1.00 98.50 138 ALA A O 1
ATOM 1046 N N . LEU A 1 139 ? -13.000 -9.008 2.199 1.00 98.44 139 LEU A N 1
ATOM 1047 C CA . LEU A 1 139 ? -11.925 -8.389 2.977 1.00 98.44 139 LEU A CA 1
ATOM 1048 C C . LEU A 1 139 ? -12.174 -6.915 3.315 1.00 98.44 139 LEU A C 1
ATOM 1050 O O . LEU A 1 139 ? -11.624 -6.428 4.295 1.00 98.44 139 LEU A O 1
ATOM 1054 N N . PHE A 1 140 ? -12.956 -6.189 2.509 1.00 98.56 140 PHE A N 1
ATOM 1055 C CA . PHE A 1 140 ? -13.084 -4.735 2.642 1.00 98.56 140 PHE A CA 1
ATOM 1056 C C . PHE A 1 140 ? -14.508 -4.304 3.014 1.00 98.56 140 PHE A C 1
ATOM 1058 O O . PHE A 1 140 ? -15.478 -4.910 2.542 1.00 98.56 140 PHE A O 1
ATOM 1065 N N . PRO A 1 141 ? -14.677 -3.206 3.775 1.00 98.12 141 PRO A N 1
ATOM 1066 C CA . PRO A 1 141 ? -15.984 -2.636 4.076 1.00 98.12 141 PRO A CA 1
ATOM 1067 C C . PRO A 1 141 ? -16.789 -2.297 2.818 1.00 98.12 141 PRO A C 1
ATOM 1069 O O . PRO A 1 141 ? -16.277 -1.685 1.878 1.00 98.12 141 PRO A O 1
ATOM 1072 N N . ALA A 1 142 ? -18.090 -2.610 2.831 1.00 98.25 142 ALA A N 1
ATOM 1073 C CA . ALA A 1 142 ? -18.997 -2.433 1.688 1.00 98.25 142 ALA A CA 1
ATOM 1074 C C . ALA A 1 142 ? -18.922 -1.044 1.027 1.00 98.25 142 ALA A C 1
ATOM 1076 O O . ALA A 1 142 ? -18.995 -0.924 -0.196 1.00 98.25 142 ALA A O 1
ATOM 1077 N N . ARG A 1 143 ? -18.718 0.006 1.831 1.00 97.62 143 ARG A N 1
ATOM 1078 C CA . ARG A 1 143 ? -18.643 1.404 1.381 1.00 97.62 143 ARG A CA 1
ATOM 1079 C C . ARG A 1 143 ? -17.427 1.727 0.506 1.00 97.62 143 ARG A C 1
ATOM 1081 O O . ARG A 1 143 ? -17.533 2.613 -0.337 1.00 97.62 143 ARG A O 1
ATOM 1088 N N . ILE A 1 144 ? -16.313 0.999 0.642 1.00 98.06 144 ILE A N 1
ATOM 1089 C CA . ILE A 1 144 ? -15.103 1.218 -0.171 1.00 98.06 144 ILE A CA 1
ATOM 1090 C C . ILE A 1 144 ? -14.898 0.172 -1.272 1.00 98.06 144 ILE A C 1
ATOM 1092 O O . ILE A 1 144 ? -14.099 0.398 -2.179 1.00 98.06 144 ILE A O 1
ATOM 1096 N N . GLN A 1 145 ? -15.649 -0.935 -1.267 1.00 98.44 145 GLN A N 1
ATOM 1097 C CA . GLN A 1 145 ? -15.511 -2.012 -2.261 1.00 98.44 145 GLN A CA 1
ATOM 1098 C C . GLN A 1 145 ? -15.616 -1.505 -3.705 1.00 98.44 145 GLN A C 1
ATOM 1100 O O . GLN A 1 145 ? -14.790 -1.854 -4.542 1.00 98.44 145 GLN A O 1
ATOM 1105 N N . ASN A 1 146 ? -16.588 -0.638 -4.009 1.00 98.06 146 ASN A N 1
ATOM 1106 C CA . ASN A 1 146 ? -16.746 -0.092 -5.362 1.00 98.06 146 ASN A CA 1
ATOM 1107 C C . ASN A 1 146 ? -15.575 0.803 -5.784 1.00 98.06 146 ASN A C 1
ATOM 1109 O O . ASN A 1 146 ? -15.229 0.817 -6.964 1.00 98.06 146 ASN A O 1
ATOM 1113 N N . LYS A 1 147 ? -14.964 1.533 -4.842 1.00 97.69 147 LYS A N 1
ATOM 1114 C CA . LYS A 1 147 ? -13.766 2.337 -5.114 1.00 97.69 147 LYS A CA 1
ATOM 1115 C C . LYS A 1 147 ? -12.581 1.435 -5.457 1.00 97.69 147 LYS A C 1
ATOM 1117 O O . LYS A 1 147 ? -11.866 1.732 -6.402 1.00 97.69 147 LYS A O 1
ATOM 1122 N N . ILE A 1 148 ? -12.425 0.318 -4.747 1.00 98.25 148 ILE A N 1
ATOM 1123 C CA . ILE A 1 148 ? -11.371 -0.678 -4.990 1.00 98.25 148 ILE A CA 1
ATOM 1124 C C . ILE A 1 148 ? -11.585 -1.395 -6.331 1.00 98.25 148 ILE A C 1
ATOM 1126 O O . ILE A 1 148 ? -10.695 -1.424 -7.171 1.00 98.25 148 ILE A O 1
ATOM 1130 N N . LEU A 1 149 ? -12.787 -1.921 -6.583 1.00 97.94 149 LEU A N 1
ATOM 1131 C CA . LEU A 1 149 ? -13.104 -2.654 -7.819 1.00 97.94 149 LEU A CA 1
ATOM 1132 C C . LEU A 1 149 ? -13.026 -1.787 -9.081 1.00 97.94 149 LEU A C 1
ATOM 1134 O O . LEU A 1 149 ? -12.945 -2.313 -10.189 1.00 97.94 149 LEU A O 1
ATOM 1138 N N . ARG A 1 150 ? -13.108 -0.465 -8.923 1.00 96.81 150 ARG A N 1
ATOM 1139 C CA . ARG A 1 150 ? -13.056 0.516 -10.012 1.00 96.81 150 ARG A CA 1
ATOM 1140 C C . ARG A 1 150 ? -11.911 1.504 -9.818 1.00 96.81 150 ARG A C 1
ATOM 1142 O O . ARG A 1 150 ? -12.026 2.647 -10.264 1.00 96.81 150 ARG A O 1
ATOM 1149 N N . TYR A 1 151 ? -10.852 1.085 -9.123 1.00 96.31 151 TYR A N 1
ATOM 1150 C CA . TYR A 1 151 ? -9.729 1.956 -8.812 1.00 96.31 151 TYR A CA 1
ATOM 1151 C C . TYR A 1 151 ? -9.146 2.507 -10.113 1.00 96.31 151 TYR A C 1
ATOM 1153 O O . TYR A 1 151 ? -8.800 1.759 -11.028 1.00 96.31 151 TYR A O 1
ATOM 1161 N N . SER A 1 152 ? -9.176 3.831 -10.253 1.00 92.62 152 SER A N 1
ATOM 1162 C CA . SER A 1 152 ? -8.980 4.468 -11.551 1.00 92.62 152 SER A CA 1
ATOM 1163 C C . SER A 1 152 ? -7.499 4.663 -11.856 1.00 92.62 152 SER A C 1
ATOM 1165 O O . SER A 1 152 ? -6.676 4.835 -10.955 1.00 92.62 152 SER A O 1
ATOM 1167 N N . SER A 1 153 ? -7.167 4.734 -13.145 1.00 92.56 153 SER A N 1
ATOM 1168 C CA . SER A 1 153 ? -5.819 5.098 -13.585 1.00 92.56 153 SER A CA 1
ATOM 1169 C C . SER A 1 153 ? -5.373 6.445 -13.018 1.00 92.56 153 SER A C 1
ATOM 1171 O O . SER A 1 153 ? -4.197 6.615 -12.735 1.00 92.56 153 SER A O 1
ATOM 1173 N N . GLN A 1 154 ? -6.290 7.385 -12.778 1.00 94.88 154 GLN A N 1
ATOM 1174 C CA . GLN A 1 154 ? -5.947 8.683 -12.200 1.00 94.88 154 GLN A CA 1
ATOM 1175 C C . GLN A 1 154 ? -5.368 8.563 -10.784 1.00 94.88 154 GLN A C 1
ATOM 1177 O O . GLN A 1 154 ? -4.428 9.287 -10.464 1.00 94.88 154 GLN A O 1
ATOM 1182 N N . HIS A 1 155 ? -5.898 7.658 -9.956 1.00 93.75 155 HIS A N 1
ATOM 1183 C CA . HIS A 1 155 ? -5.342 7.403 -8.627 1.00 93.75 155 HIS A CA 1
ATOM 1184 C C . HIS A 1 155 ? -3.964 6.739 -8.721 1.00 93.75 155 HIS A C 1
ATOM 1186 O O . HIS A 1 155 ? -3.025 7.173 -8.060 1.00 93.75 155 HIS A O 1
ATOM 1192 N N . ILE A 1 156 ? -3.816 5.759 -9.618 1.00 95.62 156 ILE A N 1
ATOM 1193 C CA . ILE A 1 156 ? -2.532 5.088 -9.866 1.00 95.62 156 ILE A CA 1
ATOM 1194 C C . ILE A 1 156 ? -1.470 6.099 -10.329 1.00 95.62 156 ILE A C 1
ATOM 1196 O O . ILE A 1 156 ? -0.353 6.080 -9.826 1.00 95.62 156 ILE A O 1
ATOM 1200 N N . GLN A 1 157 ? -1.825 7.038 -11.210 1.00 96.44 157 GLN A N 1
ATOM 1201 C CA . GLN A 1 157 ? -0.907 8.081 -11.682 1.00 96.44 157 GLN A CA 1
ATOM 1202 C C . GLN A 1 157 ? -0.442 9.025 -10.569 1.00 96.44 157 GLN A C 1
ATOM 1204 O O . GLN A 1 157 ? 0.652 9.576 -10.659 1.00 96.44 157 GLN A O 1
ATOM 1209 N N . THR A 1 158 ? -1.248 9.235 -9.527 1.00 97.38 158 THR A N 1
ATOM 1210 C CA . THR A 1 158 ? -0.809 9.990 -8.346 1.00 97.38 158 THR A CA 1
ATOM 1211 C C . THR A 1 158 ? 0.286 9.231 -7.602 1.00 97.38 158 THR A C 1
ATOM 1213 O O . THR A 1 158 ? 1.325 9.816 -7.312 1.00 97.38 158 THR A O 1
ATOM 1216 N N . LEU A 1 159 ? 0.093 7.928 -7.372 1.00 97.75 159 LEU A N 1
ATOM 1217 C CA . LEU A 1 159 ? 1.085 7.084 -6.698 1.00 97.75 159 LEU A CA 1
ATOM 1218 C C . LEU A 1 159 ? 2.374 6.948 -7.522 1.00 97.75 159 LEU A C 1
ATOM 1220 O O . LEU A 1 159 ? 3.463 7.017 -6.966 1.00 97.75 159 LEU A O 1
ATOM 1224 N N . ILE A 1 160 ? 2.269 6.825 -8.850 1.00 96.25 160 ILE A N 1
ATOM 1225 C CA . ILE A 1 160 ? 3.438 6.781 -9.745 1.00 96.25 160 ILE A CA 1
ATOM 1226 C C . ILE A 1 160 ? 4.266 8.062 -9.618 1.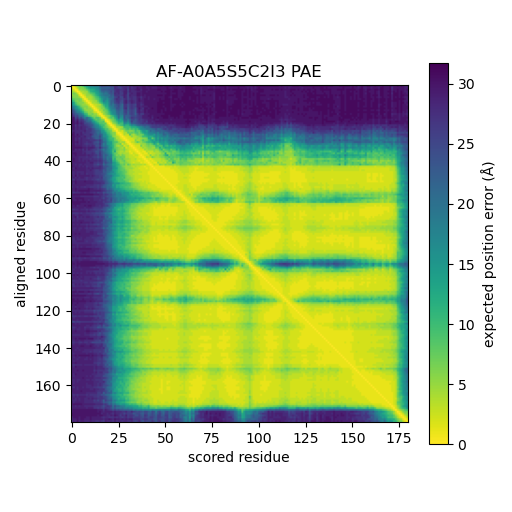00 96.25 160 ILE A C 1
ATOM 1228 O O . ILE A 1 160 ? 5.474 7.989 -9.424 1.00 96.25 160 ILE A O 1
ATOM 1232 N N . LYS A 1 161 ? 3.631 9.240 -9.650 1.00 96.19 161 LYS A N 1
ATOM 1233 C CA . LYS A 1 161 ? 4.346 10.520 -9.494 1.00 96.19 161 LYS A CA 1
ATOM 1234 C C . LYS A 1 161 ? 5.073 10.628 -8.157 1.00 96.19 161 LYS A C 1
ATOM 1236 O O . LYS A 1 161 ? 6.157 11.200 -8.089 1.00 96.19 161 LYS A O 1
ATOM 1241 N N . GLU A 1 162 ? 4.476 10.100 -7.096 1.00 96.69 162 GLU A N 1
ATOM 1242 C CA . GLU A 1 162 ? 5.103 10.053 -5.778 1.00 96.69 162 GLU A CA 1
ATOM 1243 C C . GLU A 1 162 ? 6.348 9.151 -5.784 1.00 96.69 162 GLU A C 1
ATOM 1245 O O . GLU A 1 162 ? 7.407 9.550 -5.292 1.00 96.69 162 GLU A O 1
ATOM 1250 N N . LEU A 1 163 ? 6.266 7.974 -6.416 1.00 95.50 163 LEU A N 1
ATOM 1251 C CA . LEU A 1 163 ? 7.427 7.103 -6.602 1.00 95.50 163 LEU A CA 1
ATOM 1252 C C . LEU A 1 163 ? 8.517 7.768 -7.448 1.00 95.50 163 LEU A C 1
ATOM 1254 O O . LEU A 1 163 ? 9.681 7.739 -7.057 1.00 95.50 163 LEU A O 1
ATOM 1258 N N . GLU A 1 164 ? 8.163 8.434 -8.548 1.00 93.38 164 GLU A N 1
ATOM 1259 C CA . GLU A 1 164 ? 9.113 9.175 -9.389 1.00 93.38 164 GLU A CA 1
ATOM 1260 C C . GLU A 1 164 ? 9.870 10.247 -8.587 1.00 93.38 164 GLU A C 1
ATOM 1262 O O . GLU A 1 164 ? 11.086 10.405 -8.735 1.00 93.38 164 GLU A O 1
ATOM 1267 N N . GLN A 1 165 ? 9.178 10.962 -7.694 1.00 94.06 165 GLN A N 1
ATOM 1268 C CA . GLN A 1 165 ? 9.801 11.939 -6.796 1.00 94.06 165 GLN A CA 1
ATOM 1269 C C . GLN A 1 165 ? 10.768 11.275 -5.810 1.00 94.06 165 GLN A C 1
ATOM 1271 O O . GLN A 1 165 ? 11.892 11.756 -5.642 1.00 94.06 165 GLN A O 1
ATOM 1276 N N . LYS A 1 166 ? 10.371 10.152 -5.200 1.00 93.88 166 LYS A N 1
ATOM 1277 C CA . LYS A 1 166 ? 11.219 9.373 -4.282 1.00 93.88 166 LYS A CA 1
ATOM 1278 C C . LYS A 1 166 ? 12.466 8.827 -4.983 1.00 93.88 166 LYS A C 1
ATOM 1280 O O . LYS A 1 166 ? 13.573 8.960 -4.462 1.00 93.88 166 LYS A O 1
ATOM 1285 N N . VAL A 1 167 ? 12.313 8.291 -6.194 1.00 92.56 167 VAL A N 1
ATOM 1286 C CA . VAL A 1 167 ? 13.413 7.793 -7.035 1.00 92.56 167 VAL A CA 1
ATOM 1287 C C . VAL A 1 167 ? 14.374 8.924 -7.396 1.00 92.56 167 VAL A C 1
ATOM 1289 O O . VAL A 1 167 ? 15.591 8.766 -7.271 1.00 92.56 167 VAL A O 1
ATOM 1292 N N . LYS A 1 168 ? 13.847 10.085 -7.801 1.00 91.19 168 LYS A N 1
ATOM 1293 C CA . LYS A 1 168 ? 14.661 11.266 -8.105 1.00 91.19 168 LYS A CA 1
ATOM 1294 C C . LYS A 1 168 ? 15.465 11.722 -6.884 1.00 91.19 168 LYS A C 1
ATOM 1296 O O . LYS A 1 168 ? 16.679 11.883 -6.991 1.00 91.19 168 LYS A O 1
ATOM 1301 N N . ALA A 1 169 ? 14.822 11.845 -5.723 1.00 91.31 169 ALA A N 1
ATOM 1302 C CA . ALA A 1 169 ? 15.491 12.221 -4.479 1.00 91.31 169 ALA A CA 1
ATOM 1303 C C . ALA A 1 169 ? 16.577 11.207 -4.073 1.00 91.31 169 ALA A C 1
ATOM 1305 O O . ALA A 1 169 ? 17.670 11.591 -3.658 1.00 91.31 169 ALA A O 1
ATOM 1306 N N . ALA A 1 170 ? 16.322 9.905 -4.240 1.00 89.62 170 ALA A N 1
ATOM 1307 C CA . ALA A 1 170 ? 17.297 8.857 -3.936 1.00 89.62 170 ALA A CA 1
ATOM 1308 C C . ALA A 1 170 ? 18.548 8.918 -4.830 1.00 89.62 170 ALA A C 1
ATOM 1310 O O . ALA A 1 170 ? 19.648 8.606 -4.367 1.00 89.62 170 ALA A O 1
ATOM 1311 N N . LYS A 1 171 ? 18.396 9.342 -6.092 1.00 84.75 171 LYS A N 1
ATOM 1312 C CA . LYS A 1 171 ? 19.518 9.571 -7.014 1.00 84.75 171 LYS A CA 1
ATOM 1313 C C . LYS A 1 171 ? 20.335 10.802 -6.638 1.00 84.75 171 LYS A C 1
ATOM 1315 O O . LYS A 1 171 ? 21.561 10.738 -6.642 1.00 84.75 171 LYS A O 1
ATOM 1320 N N . GLU A 1 172 ? 19.664 11.901 -6.304 1.00 86.31 172 GLU A N 1
ATOM 1321 C CA . GLU A 1 172 ? 20.307 13.169 -5.935 1.00 86.31 172 GLU A CA 1
ATOM 1322 C C . GLU A 1 172 ? 21.087 13.058 -4.616 1.00 86.31 172 GLU A C 1
ATOM 1324 O O . GLU A 1 172 ? 22.180 13.610 -4.497 1.00 86.31 172 GLU A O 1
ATOM 1329 N N . ASN A 1 173 ? 20.579 12.279 -3.657 1.00 80.62 173 ASN A N 1
ATOM 1330 C CA . ASN A 1 173 ? 21.201 12.105 -2.343 1.00 80.62 173 ASN A CA 1
ATOM 1331 C C . ASN A 1 173 ? 22.367 11.096 -2.317 1.00 80.62 173 ASN A C 1
ATOM 1333 O O . ASN A 1 173 ? 23.016 10.969 -1.281 1.00 80.62 173 ASN A O 1
ATOM 1337 N N . GLY A 1 174 ? 22.650 10.394 -3.425 1.00 64.62 174 GLY A N 1
ATOM 1338 C CA . GLY A 1 174 ? 23.731 9.408 -3.532 1.00 64.62 174 GLY A CA 1
ATOM 1339 C C . GLY A 1 174 ? 23.539 8.203 -2.602 1.00 64.62 174 GLY A C 1
ATOM 1340 O O . GLY A 1 174 ? 23.925 8.222 -1.437 1.00 64.62 174 GLY A O 1
ATOM 1341 N N . THR A 1 175 ? 22.963 7.112 -3.103 1.00 59.53 175 THR A N 1
ATOM 1342 C CA . THR A 1 175 ? 22.731 5.908 -2.286 1.00 59.53 175 THR A CA 1
ATOM 1343 C C . THR A 1 175 ? 24.065 5.271 -1.838 1.00 59.53 175 THR A C 1
ATOM 1345 O O . THR A 1 175 ? 24.972 5.128 -2.667 1.00 59.53 175 THR A O 1
ATOM 1348 N N . PRO A 1 176 ? 24.222 4.842 -0.566 1.00 49.59 176 PRO A N 1
ATOM 1349 C CA . PRO A 1 176 ? 25.371 4.042 -0.146 1.00 49.59 176 PRO A CA 1
ATOM 1350 C C . PRO A 1 176 ? 25.431 2.763 -0.985 1.00 49.59 176 PRO A C 1
ATOM 1352 O O . PRO A 1 176 ? 24.432 2.050 -1.095 1.00 49.59 176 PRO A O 1
ATOM 1355 N N . ARG A 1 177 ? 26.590 2.462 -1.587 1.00 42.53 177 ARG A N 1
ATOM 1356 C CA . ARG A 1 177 ? 26.776 1.204 -2.326 1.00 42.53 177 ARG A CA 1
ATOM 1357 C C . ARG A 1 177 ? 26.500 0.020 -1.390 1.00 42.53 177 ARG A C 1
ATOM 1359 O O . ARG A 1 177 ? 27.046 0.024 -0.282 1.00 42.53 177 ARG A O 1
ATOM 1366 N N . PRO A 1 178 ? 25.744 -1.004 -1.823 1.00 39.56 178 PRO A N 1
ATOM 1367 C CA . PRO A 1 178 ? 25.724 -2.267 -1.103 1.00 39.56 178 PRO A CA 1
ATOM 1368 C C . PRO A 1 178 ? 27.162 -2.791 -1.043 1.00 39.56 178 PRO A C 1
ATOM 1370 O O . PRO A 1 178 ? 27.853 -2.838 -2.065 1.00 39.56 178 PRO A O 1
ATOM 1373 N N . GLN A 1 179 ? 27.639 -3.106 0.161 1.00 36.84 179 GLN A N 1
ATOM 1374 C CA . GLN A 1 179 ? 28.915 -3.796 0.298 1.00 36.84 179 GLN A CA 1
ATOM 1375 C C . GLN A 1 179 ? 28.739 -5.205 -0.271 1.00 36.84 179 GLN A C 1
ATOM 1377 O O . GLN A 1 179 ? 27.842 -5.934 0.150 1.00 36.84 179 GLN A O 1
ATOM 1382 N N . SER A 1 180 ? 29.545 -5.498 -1.292 1.00 48.62 180 SER A N 1
ATOM 1383 C CA . SER A 1 180 ? 29.692 -6.799 -1.947 1.00 48.62 180 SER A CA 1
ATOM 1384 C C . SER A 1 180 ? 30.183 -7.872 -0.991 1.00 48.62 180 SER A C 1
ATOM 1386 O O . SER A 1 180 ? 31.103 -7.531 -0.210 1.00 48.62 180 SER A O 1
#

Sequence (180 aa):
MKFGFAGILLGAILVTGCANEAVNVQDVAVSLEETKKETLLASEEQVIEAYLTDKLLSPATGDVRFAAYERLEEDTQAGEMYAWSLVEAYDLTRDASESTRGVSIPVVLKVSRTNGSLAITGHTTPRDGSYYAPDVRALFPARIQNKILRYSSQHIQTLIKELEQKVKAAKENGTPRPQS

Organism: NCBI:txid582686

Foldseek 3Di:
DDDDDDDDDDDDDPPDDPPPPVPDPVVVVVVVVVVVVVVLVVQVQVQVFVCCQPPVDPDDPQWDKTKDWDFQDDDVVQQKTKIFMKMFIANLVDPGPDTPDIDTFIKIFRWDADPSHIHTPDIDTFDDDPRRLVVLVVPDDPVCSVCRVCVDVVNVVVRVVVVVVVSVVCNVVDDDDPDD

pLDDT: mean 83.51, std 19.79, range [33.81, 98.81]

Secondary structure (DSSP, 8-state):
------------------------HHHHHHHHHHHHHHHHHHHHHHHHHHHHHHHHS---TT-EEEEEEEEEEEETTTTEEEEEEEEEEE-TTS-TTS-SEEEEEEEEEEEEEETTEEEEEEEE-PPSGGGHHHHHHHHS-HHHHHHHHT--HHHHHHHHHHHHHHHHHHHHT-PPPPP-